Protein AF-A0A933M5E7-F1 (afdb_monomer_lite)

pLDDT: mean 85.68, std 16.16, range [27.5, 98.69]

Foldseek 3Di:
DDDQDPCPDLVVLVVVLVVLVVVLVVLLVVLVVVLVVLVVLLVVLVVQLVVLVVVLVVLVVVLVVLVVVLVVQQVPWDADPVGDIDGGDSVVSVVSNVVSVVSSVVSVVSNVVSVVVSVVSVVVSVVSVVVSVVVNCCSVPVSVVSSVVSVVVSVVVVVSVVPCDDDDDDDDLQPDPDDPDFVNQLVVCCVPPQVQWDQFKFAQVLFLVLLVVDPVSPAQPGTRRPAWTAHPVQETEGEDADDLPDEDDLSVLVNLLSCQSVQWGQTPVRDIGGHPFYEYEYAAPSNQVSHCVVCPVRHWYWYWDADSNRDTDIDTDDDD

Secondary structure (DSSP, 8-state):
-------S-THHHHHHHHHHHHHHHHHHHHHHHHHHHHHHHHHHHHHHHHHHHHHHHHHHHHHHHHHHHHHHHHTT-EE-TT--EE----HHHHHHHHHHHHHHHHHHHHHHHHHHHHHHHHHHHHHHHHHHHHHHHHHHHHHHHHHHHHHHHHHHHHHHHHH--S------GGG--S---HHHHHHHHHHHTSTTSEEEEE-GGG-GGGGGTSTTS---SS-EEEEEEE-TT-EEEEEE---TT----HHHHHHHHHHHHHTEEE-TTS-EEE--EEEEEESSHHHHHHHHHHHTTTSEEEEEEE-TTS-EEEEE----

Structure (mmCIF, N/CA/C/O backbone):
data_AF-A0A933M5E7-F1
#
_entry.id   AF-A0A933M5E7-F1
#
loop_
_atom_site.group_PDB
_atom_site.id
_atom_site.type_symbol
_atom_site.label_atom_id
_atom_site.label_alt_id
_atom_site.label_comp_id
_atom_site.label_asym_id
_atom_site.label_entity_id
_atom_site.label_seq_id
_atom_site.pdbx_PDB_ins_code
_atom_site.Cartn_x
_atom_site.Cartn_y
_atom_site.Cartn_z
_atom_site.occupancy
_atom_site.B_iso_or_equiv
_atom_site.auth_seq_id
_atom_site.auth_comp_id
_atom_site.auth_asym_id
_atom_site.auth_atom_id
_atom_site.pdbx_PDB_model_num
ATOM 1 N N . MET A 1 1 ? -20.960 -3.754 50.468 1.00 27.78 1 MET A N 1
ATOM 2 C CA . MET A 1 1 ? -21.522 -5.103 50.237 1.00 27.78 1 MET A CA 1
ATOM 3 C C . MET A 1 1 ? -21.028 -5.611 48.887 1.00 27.78 1 MET A C 1
ATOM 5 O O . MET A 1 1 ? -20.829 -4.806 47.989 1.00 27.78 1 MET A O 1
ATOM 9 N N . SER A 1 2 ? -20.712 -6.902 48.776 1.00 34.22 2 SER A N 1
ATOM 10 C CA . SER A 1 2 ? -20.044 -7.516 47.620 1.00 34.22 2 SER A CA 1
ATOM 11 C C . SER A 1 2 ? -20.978 -7.605 46.410 1.00 34.22 2 SER A C 1
ATOM 13 O O . SER A 1 2 ? -21.809 -8.510 46.335 1.00 34.22 2 SER A O 1
ATOM 15 N N . ALA A 1 3 ? -20.841 -6.671 45.466 1.00 38.12 3 ALA A N 1
ATOM 16 C CA . ALA A 1 3 ? -21.488 -6.761 44.164 1.00 38.12 3 ALA A CA 1
ATOM 17 C C . ALA A 1 3 ? -20.980 -8.021 43.444 1.00 38.12 3 ALA A C 1
ATOM 19 O O . ALA A 1 3 ? -19.805 -8.123 43.090 1.00 38.12 3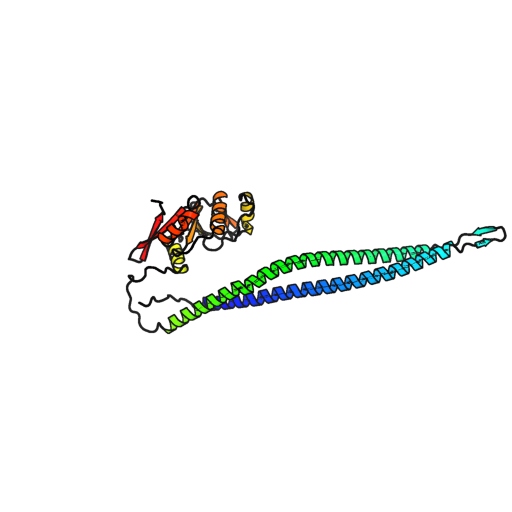 ALA A O 1
ATOM 20 N N . SER A 1 4 ? -21.851 -9.013 43.269 1.00 41.97 4 SER A N 1
ATOM 21 C CA . SER A 1 4 ? -21.525 -10.228 42.527 1.00 41.97 4 SER A CA 1
ATOM 22 C C . SER A 1 4 ? -21.411 -9.894 41.040 1.00 41.97 4 SER A C 1
ATOM 24 O O . SER A 1 4 ? -22.414 -9.595 40.390 1.00 41.97 4 SER A O 1
ATOM 26 N N . ALA A 1 5 ? -20.200 -9.948 40.486 1.00 43.72 5 ALA A N 1
ATOM 27 C CA . ALA A 1 5 ? -19.998 -9.865 39.045 1.00 43.72 5 ALA A CA 1
ATOM 28 C C . ALA A 1 5 ? -20.646 -11.089 38.366 1.00 43.72 5 ALA A C 1
ATOM 30 O O . ALA A 1 5 ? -20.315 -12.229 38.694 1.00 43.72 5 ALA A O 1
ATOM 31 N N . ASN A 1 6 ? -21.563 -10.876 37.414 1.00 45.66 6 ASN A N 1
ATOM 32 C CA . ASN A 1 6 ? -22.153 -11.957 36.614 1.00 45.66 6 ASN A CA 1
ATOM 33 C C . ASN A 1 6 ? -21.153 -12.425 35.543 1.00 45.66 6 ASN A C 1
ATOM 35 O O . ASN A 1 6 ? -21.256 -12.093 34.359 1.00 45.66 6 ASN A O 1
ATOM 39 N N . VAL A 1 7 ? -20.131 -13.157 35.984 1.00 55.53 7 VAL A N 1
ATOM 40 C CA . VAL A 1 7 ? -19.067 -13.687 35.132 1.00 55.53 7 VAL A CA 1
ATOM 41 C C . VAL A 1 7 ? -19.582 -14.927 34.403 1.00 55.53 7 VAL A C 1
ATOM 43 O O . VAL A 1 7 ? -19.474 -16.044 34.898 1.00 55.53 7 VAL A O 1
ATOM 46 N N . ARG A 1 8 ? -20.162 -14.738 33.212 1.00 63.50 8 ARG A N 1
ATOM 47 C CA . ARG A 1 8 ? -20.686 -15.859 32.411 1.00 63.50 8 ARG A CA 1
ATOM 48 C C . ARG A 1 8 ? -19.583 -16.735 31.823 1.00 63.50 8 ARG A C 1
ATOM 50 O O . ARG A 1 8 ? -19.734 -17.951 31.793 1.00 63.50 8 ARG A O 1
ATOM 57 N N . ASN A 1 9 ? -18.503 -16.128 31.318 1.00 67.31 9 ASN A N 1
ATOM 58 C CA . ASN A 1 9 ? -17.409 -16.875 30.704 1.00 67.31 9 ASN A CA 1
ATOM 59 C C . ASN A 1 9 ? -16.088 -16.078 30.640 1.00 67.31 9 ASN A C 1
ATOM 61 O O . ASN A 1 9 ? -15.896 -15.252 29.749 1.00 67.31 9 ASN A O 1
ATOM 65 N N . VAL A 1 10 ? -15.153 -16.360 31.555 1.00 77.81 10 VAL A N 1
ATOM 66 C CA . VAL A 1 10 ? -13.788 -15.788 31.528 1.00 77.81 10 VAL A CA 1
ATOM 67 C C . VAL A 1 10 ? -12.980 -16.309 30.332 1.00 77.81 10 VAL A C 1
ATOM 69 O O . VAL A 1 10 ? -12.099 -15.607 29.835 1.00 77.81 10 VAL A O 1
ATOM 72 N N . GLN A 1 11 ? -13.307 -17.503 29.822 1.00 75.50 11 GLN A N 1
ATOM 73 C CA . GLN A 1 11 ? -12.594 -18.134 28.710 1.00 75.50 11 GLN A CA 1
ATOM 74 C C . GLN A 1 11 ? -12.650 -17.281 27.440 1.00 75.50 11 GLN A C 1
ATOM 76 O O . GLN A 1 11 ? -11.649 -17.186 26.748 1.00 75.50 11 GLN A O 1
ATOM 81 N N . VAL A 1 12 ? -13.752 -16.569 27.180 1.00 83.44 12 VAL A N 1
ATOM 82 C CA . VAL A 1 12 ? -13.874 -15.695 25.996 1.00 83.44 12 VAL A CA 1
ATOM 83 C C . VAL A 1 12 ? -12.828 -14.574 26.005 1.00 83.44 12 VAL A C 1
ATOM 85 O O . VAL A 1 12 ? -12.277 -14.231 24.961 1.00 83.44 12 VAL A O 1
ATOM 88 N N . LEU A 1 13 ? -12.511 -14.016 27.178 1.00 82.75 13 LEU A N 1
ATOM 89 C CA . LEU A 1 13 ? -11.472 -12.988 27.304 1.00 82.75 13 LEU A CA 1
ATOM 90 C C . LEU A 1 13 ? -10.073 -13.582 27.109 1.00 82.75 13 LEU A C 1
ATOM 92 O O . LEU A 1 13 ? -9.223 -12.955 26.475 1.00 82.75 13 LEU A O 1
ATOM 96 N N . ALA A 1 14 ? -9.844 -14.795 27.620 1.00 81.44 14 ALA A N 1
ATOM 97 C CA . ALA A 1 14 ? -8.598 -15.524 27.407 1.00 81.44 14 ALA A CA 1
ATOM 98 C C . ALA A 1 14 ? -8.404 -15.889 25.924 1.00 81.44 14 ALA A C 1
ATOM 100 O O . ALA A 1 14 ? -7.311 -15.708 25.386 1.00 81.44 14 ALA A O 1
ATOM 101 N N . ASP A 1 15 ? -9.470 -16.315 25.248 1.00 82.44 15 ASP A N 1
ATOM 102 C CA . ASP A 1 15 ? -9.480 -16.633 23.821 1.00 82.44 15 ASP A CA 1
ATOM 103 C C . ASP A 1 15 ? -9.224 -15.379 22.978 1.00 82.44 15 ASP A C 1
ATOM 105 O O . ASP A 1 15 ? -8.418 -15.420 22.049 1.00 82.44 15 ASP A O 1
ATOM 109 N N . LEU A 1 16 ? -9.826 -14.238 23.335 1.00 85.00 16 LEU A N 1
ATOM 110 C CA . LEU A 1 16 ? -9.560 -12.956 22.680 1.00 85.00 16 LEU A CA 1
ATOM 111 C C . LEU A 1 16 ? -8.103 -12.511 22.869 1.00 85.00 16 LEU A C 1
ATOM 113 O O . LEU A 1 16 ? -7.457 -12.111 21.901 1.00 85.00 16 LEU A O 1
ATOM 117 N N . LYS A 1 17 ? -7.548 -12.621 24.084 1.00 88.69 17 LYS A N 1
ATOM 118 C C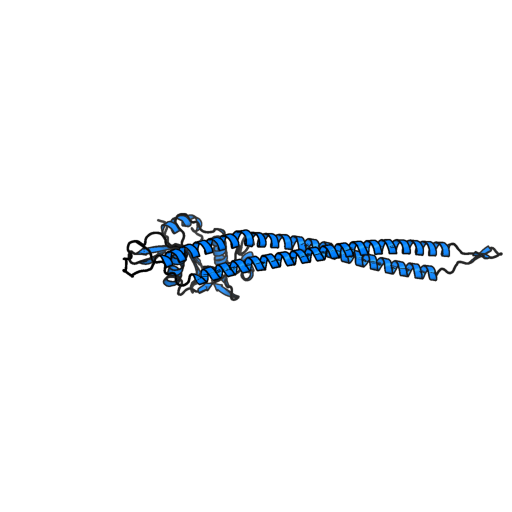A . LYS A 1 17 ? -6.126 -12.336 24.343 1.00 88.69 17 LYS A CA 1
ATOM 119 C C . LYS A 1 17 ? -5.228 -13.239 23.491 1.00 88.69 17 LYS A C 1
ATOM 121 O O . LYS A 1 17 ? -4.272 -12.760 22.882 1.00 88.69 17 LYS A O 1
ATOM 126 N N . ALA A 1 18 ? -5.538 -14.534 23.418 1.00 85.44 18 ALA A N 1
ATOM 127 C CA . ALA A 1 18 ? -4.798 -15.483 22.593 1.00 85.44 18 ALA A CA 1
ATOM 128 C C . ALA A 1 18 ? -4.903 -15.146 21.096 1.00 85.44 18 ALA A C 1
ATOM 130 O O . ALA A 1 18 ? -3.899 -15.208 20.385 1.00 85.44 18 ALA A O 1
ATOM 131 N N . ALA A 1 19 ? -6.084 -14.745 20.620 1.00 89.81 19 ALA A N 1
ATOM 132 C CA . ALA A 1 19 ? -6.298 -14.306 19.245 1.00 89.81 19 ALA A CA 1
ATOM 133 C C . ALA A 1 19 ? -5.500 -13.034 18.917 1.00 89.81 19 ALA A C 1
ATOM 135 O O . ALA A 1 19 ? -4.849 -12.986 17.877 1.00 89.81 19 ALA A O 1
ATOM 136 N N . LEU A 1 20 ? -5.466 -12.044 19.817 1.00 90.94 20 LEU A N 1
ATOM 137 C CA . LEU A 1 20 ? -4.657 -10.830 19.658 1.00 90.94 20 LEU A CA 1
ATOM 138 C C . LEU A 1 20 ? -3.154 -11.130 19.626 1.00 90.94 20 LEU A C 1
ATOM 140 O O . LEU A 1 20 ? -2.427 -10.560 18.811 1.00 90.94 20 LEU A O 1
ATOM 144 N N . ALA A 1 21 ? -2.682 -12.050 20.470 1.00 88.50 21 ALA A N 1
ATOM 145 C CA . ALA A 1 21 ? -1.285 -12.475 20.468 1.00 88.50 21 ALA A CA 1
ATOM 146 C C . ALA A 1 21 ? -0.898 -13.168 19.150 1.00 88.50 21 ALA A C 1
ATOM 148 O O . ALA A 1 21 ? 0.153 -12.862 18.582 1.00 88.50 21 ALA A O 1
ATOM 149 N N . ARG A 1 22 ? -1.763 -14.056 18.635 1.00 93.19 22 ARG A N 1
ATOM 150 C CA . ARG A 1 22 ? -1.579 -14.701 17.323 1.00 93.19 22 ARG A CA 1
ATOM 151 C C . ARG A 1 22 ? -1.589 -13.674 16.199 1.00 93.19 22 ARG A C 1
ATOM 153 O O . ARG A 1 22 ? -0.632 -13.616 15.441 1.00 93.19 22 ARG A O 1
ATOM 160 N N . PHE A 1 23 ? -2.585 -12.789 16.171 1.00 92.56 23 PHE A N 1
ATOM 161 C CA . PHE A 1 23 ? -2.671 -11.702 15.196 1.00 92.56 23 PHE A CA 1
ATOM 162 C C . PHE A 1 23 ? -1.394 -10.852 15.169 1.00 92.56 23 PHE A C 1
ATOM 164 O O . PHE A 1 23 ? -0.846 -10.606 14.095 1.00 92.56 23 PHE A O 1
ATOM 171 N N . LYS A 1 24 ? -0.872 -10.455 16.339 1.00 93.38 24 LYS A N 1
ATOM 172 C CA . LYS A 1 24 ? 0.397 -9.721 16.437 1.00 93.38 24 LYS A CA 1
ATOM 173 C C . LYS A 1 24 ? 1.562 -10.505 15.838 1.00 93.38 24 LYS A C 1
ATOM 175 O O . LYS A 1 24 ? 2.302 -9.955 15.027 1.00 93.38 24 LYS A O 1
ATOM 180 N N . SER A 1 25 ? 1.721 -11.766 16.237 1.00 92.81 25 SER A N 1
ATOM 181 C CA . SER A 1 25 ? 2.797 -12.640 15.758 1.00 92.81 25 SER A CA 1
ATOM 182 C C . SER A 1 25 ? 2.731 -12.843 14.241 1.00 92.81 25 SER A C 1
ATOM 184 O O . SER A 1 25 ? 3.718 -12.613 13.541 1.00 92.81 25 SER A O 1
ATOM 186 N N . ASP A 1 26 ? 1.562 -13.212 13.722 1.00 94.38 26 ASP A N 1
ATOM 187 C CA . ASP A 1 26 ? 1.358 -13.544 12.311 1.00 94.38 26 ASP A CA 1
ATOM 188 C C . ASP A 1 26 ? 1.538 -12.312 11.420 1.00 94.38 26 ASP A C 1
ATOM 190 O O . ASP A 1 26 ? 2.199 -12.372 10.379 1.00 94.38 26 ASP A O 1
ATOM 194 N N . THR A 1 27 ? 1.024 -11.162 11.863 1.00 93.06 27 THR A N 1
ATOM 195 C CA . THR A 1 27 ? 1.174 -9.898 11.135 1.00 93.06 27 THR A CA 1
ATOM 196 C C . THR A 1 27 ? 2.628 -9.436 11.136 1.00 93.06 27 THR A C 1
ATOM 198 O O . THR A 1 27 ? 3.150 -9.072 10.084 1.00 93.06 27 THR A O 1
ATOM 201 N N . GLN A 1 28 ? 3.327 -9.504 12.275 1.00 93.12 28 GLN A N 1
ATOM 202 C CA . GLN A 1 28 ? 4.744 -9.137 12.340 1.00 93.12 28 GLN A CA 1
ATOM 203 C C . GLN A 1 28 ? 5.608 -10.049 11.459 1.00 93.12 28 GLN A C 1
ATOM 205 O O . GLN A 1 28 ? 6.508 -9.569 10.770 1.00 93.12 28 GLN A O 1
ATOM 210 N N . SER A 1 29 ? 5.319 -11.352 11.447 1.00 93.88 29 SER A N 1
ATOM 211 C CA . SER A 1 29 ? 5.996 -12.316 10.578 1.00 93.88 29 SER A CA 1
ATOM 212 C C . SER A 1 29 ? 5.764 -12.000 9.096 1.00 93.88 29 SER A C 1
ATOM 214 O O . SER A 1 29 ? 6.713 -11.951 8.314 1.00 93.88 29 SER A O 1
ATOM 216 N N . SER A 1 30 ? 4.522 -11.675 8.726 1.00 94.69 30 SER A N 1
ATOM 217 C CA . SER A 1 30 ? 4.151 -11.293 7.357 1.00 94.69 30 SER A CA 1
ATOM 218 C C . SER A 1 30 ? 4.835 -9.998 6.903 1.00 94.69 30 SER A C 1
ATOM 220 O O . SER A 1 30 ? 5.356 -9.934 5.789 1.00 94.69 30 SER A O 1
ATOM 222 N N . LEU A 1 31 ? 4.902 -8.982 7.773 1.00 94.62 31 LEU A N 1
ATOM 223 C CA . LEU A 1 31 ? 5.625 -7.734 7.501 1.00 94.62 31 LEU A CA 1
ATOM 224 C C . LEU A 1 31 ? 7.122 -7.982 7.285 1.00 94.62 31 LEU A C 1
ATOM 226 O O . LEU A 1 31 ? 7.707 -7.456 6.337 1.00 94.62 31 LEU A O 1
ATOM 230 N N . ASN A 1 32 ? 7.735 -8.819 8.125 1.00 93.12 32 ASN A N 1
ATOM 231 C CA . ASN A 1 32 ? 9.148 -9.167 8.002 1.00 93.12 32 ASN A CA 1
ATOM 232 C C . ASN A 1 32 ? 9.428 -9.940 6.705 1.00 93.12 32 ASN A C 1
ATOM 234 O O . ASN A 1 32 ? 10.418 -9.661 6.032 1.00 93.12 32 ASN A O 1
ATOM 238 N N . ALA A 1 33 ? 8.554 -10.878 6.333 1.00 93.94 33 ALA A N 1
ATOM 239 C CA . ALA A 1 33 ? 8.675 -11.634 5.090 1.00 93.94 33 ALA A CA 1
ATOM 240 C C . ALA A 1 33 ? 8.605 -10.712 3.862 1.00 93.94 33 ALA A C 1
ATOM 242 O O . ALA A 1 33 ? 9.474 -10.782 2.993 1.00 93.94 33 ALA A O 1
ATOM 243 N N . ALA A 1 34 ? 7.637 -9.792 3.826 1.00 94.56 34 ALA A N 1
ATOM 244 C CA . ALA A 1 34 ? 7.522 -8.805 2.754 1.00 94.56 34 ALA A CA 1
ATOM 245 C C . ALA A 1 34 ? 8.759 -7.891 2.674 1.00 94.56 34 ALA A C 1
ATOM 247 O O . ALA A 1 34 ? 9.298 -7.665 1.590 1.00 94.56 34 ALA A O 1
ATOM 248 N N . GLN A 1 35 ? 9.270 -7.425 3.818 1.00 95.88 35 GLN A N 1
ATOM 249 C CA . GLN A 1 35 ? 10.482 -6.604 3.870 1.00 95.88 35 GLN A CA 1
ATOM 250 C C . GLN A 1 35 ? 11.719 -7.347 3.339 1.00 95.88 35 GLN A C 1
ATOM 252 O O . GLN A 1 35 ? 12.548 -6.741 2.656 1.00 95.88 35 GLN A O 1
ATOM 257 N N . GLN A 1 36 ? 11.840 -8.646 3.625 1.00 96.38 36 GLN A N 1
ATOM 258 C CA . GLN A 1 36 ? 12.920 -9.481 3.096 1.00 96.38 36 GLN A CA 1
ATOM 259 C C . GLN A 1 36 ? 12.801 -9.695 1.583 1.00 96.38 36 GLN A C 1
ATOM 261 O O . GLN A 1 36 ? 13.817 -9.656 0.894 1.00 96.38 36 GLN A O 1
ATOM 266 N N . GLU A 1 37 ? 11.593 -9.887 1.045 1.00 96.44 37 GLU A N 1
ATOM 267 C CA . GLU A 1 37 ? 11.405 -10.001 -0.409 1.00 96.44 37 GLU A CA 1
ATOM 268 C C . GLU A 1 37 ? 11.780 -8.710 -1.137 1.00 96.44 37 GLU A C 1
ATOM 270 O O . GLU A 1 37 ? 12.440 -8.749 -2.174 1.00 96.44 37 GLU A O 1
ATOM 275 N N . ILE A 1 38 ? 11.426 -7.554 -0.569 1.00 97.12 38 ILE A N 1
ATOM 276 C CA . ILE A 1 38 ? 11.826 -6.252 -1.114 1.00 97.12 38 ILE A CA 1
ATOM 277 C C . ILE A 1 38 ? 13.354 -6.130 -1.148 1.00 97.12 38 ILE A C 1
ATOM 279 O O . ILE A 1 38 ? 13.906 -5.722 -2.168 1.00 97.12 38 ILE A O 1
ATOM 283 N N . GLN A 1 39 ? 14.042 -6.515 -0.069 1.00 96.94 39 GLN A N 1
ATOM 284 C CA . GLN A 1 39 ? 15.508 -6.493 -0.010 1.00 96.94 39 GLN A CA 1
ATOM 285 C C . GLN A 1 39 ? 16.132 -7.427 -1.054 1.00 96.94 39 GLN A C 1
ATOM 287 O O . GLN A 1 39 ? 16.980 -6.986 -1.829 1.00 96.94 39 GLN A O 1
ATOM 292 N N . ARG A 1 40 ? 15.649 -8.673 -1.160 1.00 98.06 40 ARG A N 1
ATOM 293 C CA . ARG A 1 40 ? 16.089 -9.627 -2.194 1.00 98.06 40 ARG A CA 1
ATOM 294 C C . ARG A 1 40 ? 15.912 -9.065 -3.604 1.00 98.06 40 ARG A C 1
ATOM 296 O O . ARG A 1 40 ? 16.813 -9.172 -4.434 1.00 98.06 40 ARG A O 1
ATOM 303 N N . ALA A 1 41 ? 14.766 -8.448 -3.882 1.00 97.38 41 ALA A N 1
ATOM 304 C CA . ALA A 1 41 ? 14.486 -7.850 -5.183 1.00 97.38 41 ALA A CA 1
ATOM 305 C C . ALA A 1 41 ? 15.411 -6.656 -5.486 1.00 97.38 41 ALA A C 1
ATOM 307 O O . ALA A 1 41 ? 15.884 -6.519 -6.616 1.00 97.38 41 ALA A O 1
ATOM 308 N N . GLN A 1 42 ? 15.713 -5.819 -4.488 1.00 97.75 42 GLN A N 1
ATOM 309 C CA . GLN A 1 42 ? 16.657 -4.704 -4.620 1.00 97.75 42 GLN A CA 1
ATOM 310 C C . GLN A 1 42 ? 18.082 -5.192 -4.902 1.00 97.75 42 GLN A C 1
ATOM 312 O O . GLN A 1 42 ? 18.740 -4.672 -5.804 1.00 97.75 42 GLN A O 1
ATOM 317 N N . GLU A 1 43 ? 18.545 -6.206 -4.172 1.00 98.19 43 GLU A N 1
ATOM 318 C CA . GLU A 1 43 ? 19.855 -6.829 -4.383 1.00 98.19 43 GLU A CA 1
ATOM 319 C C . GLU A 1 43 ? 19.961 -7.428 -5.788 1.00 98.19 43 GLU A C 1
ATOM 321 O O . GLU A 1 43 ? 20.907 -7.130 -6.524 1.00 98.19 43 GLU A O 1
ATOM 326 N N . TRP A 1 44 ? 18.946 -8.193 -6.202 1.00 98.12 44 TRP A N 1
ATOM 327 C CA . TRP A 1 44 ? 18.890 -8.794 -7.530 1.00 98.12 44 TRP A CA 1
ATOM 328 C C . TRP A 1 44 ? 18.918 -7.739 -8.643 1.00 98.12 44 TRP A C 1
ATOM 330 O O . TRP A 1 44 ? 19.698 -7.865 -9.590 1.00 98.12 44 TRP A O 1
ATOM 340 N N . LEU A 1 45 ? 18.128 -6.664 -8.531 1.00 98.12 45 LEU A N 1
ATOM 341 C CA . LEU A 1 45 ? 18.155 -5.565 -9.502 1.00 98.12 45 LEU A CA 1
ATOM 342 C C . LEU A 1 45 ? 19.514 -4.853 -9.522 1.00 98.12 45 LEU A C 1
ATOM 344 O O . LEU A 1 45 ? 20.016 -4.539 -10.601 1.00 98.12 45 LEU A O 1
ATOM 348 N N . GLY A 1 46 ? 20.154 -4.663 -8.366 1.00 98.06 46 GLY A N 1
ATOM 349 C CA . GLY A 1 46 ? 21.501 -4.095 -8.281 1.00 98.06 46 GLY A CA 1
ATOM 350 C C . GLY A 1 46 ? 22.573 -4.977 -8.935 1.00 98.06 46 GLY A C 1
ATOM 351 O O . GLY A 1 46 ? 23.514 -4.481 -9.559 1.00 98.06 46 GLY A O 1
ATOM 352 N N . GLU A 1 47 ? 22.448 -6.301 -8.843 1.00 98.50 47 GLU A N 1
ATOM 353 C CA . GLU A 1 47 ? 23.283 -7.239 -9.603 1.00 98.50 47 GLU A CA 1
ATOM 354 C C . GLU A 1 47 ? 23.013 -7.174 -11.107 1.00 98.50 47 GLU A C 1
ATOM 356 O O . GLU A 1 47 ? 23.961 -7.101 -11.894 1.00 98.50 47 GLU A O 1
ATOM 361 N N . ARG A 1 48 ? 21.738 -7.167 -11.518 1.00 98.38 48 ARG A N 1
ATOM 362 C CA . ARG A 1 48 ? 21.349 -7.041 -12.930 1.00 98.38 48 ARG A CA 1
ATOM 363 C C . ARG A 1 48 ? 21.866 -5.741 -13.535 1.00 98.38 48 ARG A C 1
ATOM 365 O O . ARG A 1 48 ? 22.378 -5.758 -14.651 1.00 98.38 48 ARG A O 1
ATOM 372 N N . GLU A 1 49 ? 21.784 -4.632 -12.807 1.00 98.31 49 GLU A N 1
ATOM 373 C CA . GLU A 1 49 ? 22.273 -3.340 -13.281 1.00 98.31 49 GLU A CA 1
ATOM 374 C C . GLU A 1 49 ? 23.789 -3.377 -13.500 1.00 98.31 49 GLU A C 1
ATOM 376 O O . GLU A 1 49 ? 24.259 -3.035 -14.585 1.00 98.31 49 GLU A O 1
ATOM 381 N N . ARG A 1 50 ? 24.559 -3.869 -12.519 1.00 98.62 50 ARG A N 1
ATOM 382 C CA . ARG A 1 50 ? 26.018 -4.036 -12.654 1.00 98.62 50 ARG A CA 1
ATOM 383 C C . ARG A 1 50 ? 26.384 -4.930 -13.837 1.00 98.62 50 ARG A C 1
ATOM 385 O O . ARG A 1 50 ? 27.302 -4.600 -14.590 1.00 98.62 50 ARG A O 1
ATOM 392 N N . HIS A 1 51 ? 25.656 -6.031 -14.023 1.00 98.56 51 HIS A N 1
ATOM 393 C CA . HIS A 1 51 ? 25.844 -6.931 -15.156 1.00 98.56 51 HIS A CA 1
ATOM 394 C C . HIS A 1 51 ? 25.649 -6.201 -16.491 1.00 98.56 51 HIS A C 1
ATOM 396 O O . HIS A 1 51 ? 26.554 -6.202 -17.326 1.00 98.56 51 HIS A O 1
ATOM 402 N N . TRP A 1 52 ? 24.515 -5.518 -16.676 1.00 98.50 52 TRP A N 1
ATOM 403 C CA . TRP A 1 52 ? 24.221 -4.819 -17.927 1.00 98.50 52 TRP A CA 1
ATOM 404 C C . TRP A 1 52 ? 25.139 -3.623 -18.179 1.00 98.50 52 TRP A C 1
ATOM 406 O O . TRP A 1 52 ? 25.539 -3.402 -19.318 1.00 98.50 52 TRP A O 1
ATOM 416 N N . GLN A 1 53 ? 25.566 -2.903 -17.140 1.00 98.62 53 GLN A N 1
ATOM 417 C CA . GLN A 1 53 ? 26.598 -1.870 -17.272 1.00 98.62 53 GLN A CA 1
ATOM 418 C C . GLN A 1 53 ? 27.930 -2.447 -17.776 1.00 98.62 53 GLN A C 1
ATOM 420 O O . GLN A 1 53 ? 28.597 -1.820 -18.600 1.00 98.62 53 GLN A O 1
ATOM 425 N N . GLY A 1 54 ? 28.339 -3.623 -17.290 1.00 98.62 54 GLY A N 1
ATOM 426 C CA . GLY A 1 54 ? 29.533 -4.314 -17.784 1.00 98.62 54 GLY A CA 1
ATOM 427 C C . GLY A 1 54 ? 29.373 -4.773 -19.235 1.00 98.62 54 GLY A C 1
ATOM 428 O O . GLY A 1 54 ? 30.253 -4.562 -20.069 1.00 98.62 54 GLY A O 1
ATOM 429 N N . GLU A 1 55 ? 28.212 -5.331 -19.558 1.00 98.44 55 GLU A N 1
ATOM 430 C CA . GLU A 1 55 ? 27.861 -5.813 -20.891 1.00 98.44 55 GLU A CA 1
ATOM 431 C C . GLU A 1 55 ? 27.745 -4.689 -21.937 1.00 98.44 55 GLU A C 1
ATOM 433 O O . GLU A 1 55 ? 28.106 -4.897 -23.100 1.00 98.44 55 GLU A O 1
ATOM 438 N N . VAL A 1 56 ? 27.295 -3.495 -21.540 1.00 98.69 56 VAL A N 1
ATOM 439 C CA . VAL A 1 56 ? 27.329 -2.282 -22.371 1.00 98.69 56 VAL A CA 1
ATOM 440 C C . VAL A 1 56 ? 28.776 -1.871 -22.631 1.00 98.69 56 VAL A C 1
ATOM 442 O O . VAL A 1 56 ? 29.173 -1.818 -23.793 1.00 98.69 56 VAL A O 1
ATOM 445 N N . ARG A 1 57 ? 29.600 -1.707 -21.584 1.00 98.62 57 ARG A N 1
ATOM 446 C CA . ARG A 1 57 ? 31.023 -1.334 -21.729 1.00 98.62 57 ARG A CA 1
ATOM 447 C C . ARG A 1 57 ? 31.788 -2.293 -22.642 1.00 98.62 57 ARG A C 1
ATOM 449 O O . ARG A 1 57 ? 32.542 -1.864 -23.513 1.00 98.62 57 ARG A O 1
ATOM 456 N N . ARG A 1 58 ? 31.573 -3.602 -22.479 1.00 98.31 58 ARG A N 1
ATOM 457 C CA . ARG A 1 58 ? 32.196 -4.632 -23.320 1.00 98.31 58 ARG A CA 1
ATOM 458 C C . ARG A 1 58 ? 31.790 -4.480 -24.788 1.00 98.31 58 ARG A C 1
ATOM 460 O O . ARG A 1 58 ? 32.640 -4.551 -25.672 1.00 98.31 58 ARG A O 1
ATOM 467 N N . ARG A 1 59 ? 30.500 -4.271 -25.070 1.00 98.25 59 ARG A N 1
ATOM 468 C CA . ARG A 1 59 ? 30.004 -4.101 -26.446 1.00 98.25 59 ARG A CA 1
ATOM 469 C C . ARG A 1 59 ? 30.435 -2.777 -27.069 1.00 98.25 59 ARG A C 1
ATOM 471 O O . ARG A 1 59 ? 30.690 -2.754 -28.266 1.00 98.25 59 ARG A O 1
ATOM 478 N N . GLU A 1 60 ? 30.571 -1.713 -26.283 1.00 98.38 60 GLU A N 1
ATOM 479 C CA . GLU A 1 60 ? 31.127 -0.433 -26.740 1.00 98.38 60 GLU A CA 1
ATOM 480 C C . GLU A 1 60 ? 32.572 -0.592 -27.218 1.00 98.38 60 GLU A C 1
ATOM 482 O O . GLU A 1 60 ? 32.909 -0.121 -28.303 1.00 98.38 60 GLU A O 1
ATOM 487 N N . GLN A 1 61 ? 33.406 -1.328 -26.476 1.00 98.31 61 GLN A N 1
ATOM 488 C CA . GLN A 1 61 ? 34.780 -1.629 -26.897 1.00 98.31 61 GLN A CA 1
ATOM 489 C C . GLN A 1 61 ? 34.815 -2.410 -28.219 1.00 98.31 61 GLN A C 1
ATOM 491 O O . GLN A 1 61 ? 35.583 -2.074 -29.119 1.00 98.31 61 GLN A O 1
ATOM 496 N N . VAL A 1 62 ? 33.953 -3.421 -28.376 1.00 98.12 62 VAL A N 1
ATOM 497 C CA . VAL A 1 62 ? 33.853 -4.183 -29.634 1.00 98.12 62 VAL A CA 1
ATOM 498 C C . VAL A 1 62 ? 33.347 -3.295 -30.778 1.00 98.12 62 VAL A C 1
ATOM 500 O O . VAL A 1 62 ? 33.853 -3.391 -31.895 1.00 98.12 62 VAL A O 1
ATOM 503 N N . ALA A 1 63 ? 32.396 -2.392 -30.518 1.00 98.12 63 ALA A N 1
ATOM 504 C CA . ALA A 1 63 ? 31.889 -1.453 -31.519 1.00 98.12 63 ALA A CA 1
ATOM 505 C C . ALA A 1 63 ? 32.991 -0.502 -32.003 1.00 98.12 63 ALA A C 1
ATOM 507 O O . ALA A 1 63 ? 33.125 -0.280 -33.205 1.00 98.12 63 ALA A O 1
ATOM 508 N N . GLN A 1 64 ? 33.820 0.005 -31.087 1.00 98.06 64 GLN A N 1
ATOM 509 C CA . GLN A 1 64 ? 34.982 0.833 -31.418 1.00 98.06 64 GLN A CA 1
ATOM 510 C C . GLN A 1 64 ? 35.998 0.069 -32.280 1.00 98.06 64 GLN A C 1
ATOM 512 O O . GLN A 1 64 ? 36.504 0.611 -33.262 1.00 98.06 64 GLN A O 1
ATOM 517 N N . GLN A 1 65 ? 36.263 -1.203 -31.965 1.00 97.94 65 GLN A N 1
ATOM 518 C CA . GLN A 1 65 ? 37.159 -2.051 -32.760 1.00 97.94 65 GLN A CA 1
ATOM 519 C C . GLN A 1 65 ? 36.612 -2.316 -34.169 1.00 97.94 65 GLN A C 1
ATOM 521 O O . GLN A 1 65 ? 37.363 -2.193 -35.139 1.00 97.94 65 GLN A O 1
ATOM 526 N N . ALA A 1 66 ? 35.319 -2.636 -34.293 1.00 98.00 66 ALA A N 1
ATOM 527 C CA . ALA A 1 66 ? 34.657 -2.847 -35.581 1.00 98.00 66 ALA A CA 1
ATOM 528 C C . ALA A 1 66 ? 34.653 -1.567 -36.430 1.00 98.00 66 ALA A C 1
ATOM 530 O O . ALA A 1 66 ? 34.957 -1.608 -37.620 1.00 98.00 66 ALA A O 1
ATOM 531 N N . HIS A 1 67 ? 34.403 -0.414 -35.805 1.00 98.12 67 HIS A N 1
ATOM 532 C CA . HIS A 1 67 ? 34.476 0.885 -36.468 1.00 98.12 67 HIS A CA 1
ATOM 533 C C . HIS A 1 67 ? 35.895 1.185 -36.974 1.00 98.12 67 HIS A C 1
ATOM 535 O O . HIS A 1 67 ? 36.077 1.576 -38.124 1.00 98.12 67 HIS A O 1
ATOM 541 N N . ALA A 1 68 ? 36.921 0.942 -36.154 1.00 98.12 68 ALA A N 1
ATOM 542 C CA . ALA A 1 68 ? 38.312 1.110 -36.569 1.00 98.12 68 ALA A CA 1
ATOM 543 C C . ALA A 1 68 ? 38.714 0.131 -37.690 1.00 98.12 68 ALA A C 1
ATOM 545 O O . ALA A 1 68 ? 39.515 0.486 -38.552 1.00 98.12 68 ALA A O 1
ATOM 546 N N . ALA A 1 69 ? 38.178 -1.095 -37.698 1.00 97.44 69 ALA A N 1
ATOM 547 C CA . ALA A 1 69 ? 38.397 -2.059 -38.778 1.00 97.44 69 ALA A CA 1
ATOM 548 C C . ALA A 1 69 ? 37.781 -1.582 -40.098 1.00 97.44 69 ALA A C 1
ATOM 550 O O . ALA A 1 69 ? 38.471 -1.599 -41.116 1.00 97.44 69 ALA A O 1
ATOM 551 N N . LEU A 1 70 ? 36.547 -1.069 -40.060 1.00 97.88 70 LEU A N 1
ATOM 552 C CA . LEU A 1 70 ? 35.903 -0.462 -41.222 1.00 97.88 70 LEU A CA 1
ATOM 553 C C . LEU A 1 70 ? 36.722 0.714 -41.768 1.00 97.88 70 LEU A C 1
ATOM 555 O O . LEU A 1 70 ? 37.004 0.754 -42.961 1.00 97.88 70 LEU A O 1
ATOM 559 N N . GLN A 1 71 ? 37.185 1.620 -40.901 1.00 97.44 71 GLN A N 1
ATOM 560 C CA . GLN A 1 71 ? 38.033 2.742 -41.320 1.00 97.44 71 GLN A CA 1
ATOM 561 C C . GLN A 1 71 ? 39.352 2.283 -41.957 1.00 97.44 71 GLN A C 1
ATOM 563 O O . GLN A 1 71 ? 39.777 2.842 -42.967 1.00 97.44 71 GLN A O 1
ATOM 568 N N . ARG A 1 72 ? 39.999 1.248 -41.401 1.00 97.25 72 ARG A N 1
ATOM 569 C CA . ARG A 1 72 ? 41.210 0.662 -41.999 1.00 97.25 72 ARG A CA 1
ATOM 570 C C . ARG A 1 72 ? 40.932 0.035 -43.360 1.00 97.25 72 ARG A C 1
ATOM 572 O O . ARG A 1 72 ? 41.748 0.208 -44.259 1.00 97.25 72 ARG A O 1
ATOM 579 N N . CYS A 1 73 ? 39.808 -0.667 -43.513 1.00 97.06 73 CYS A N 1
ATOM 580 C CA . CYS A 1 73 ? 39.407 -1.210 -44.803 1.00 97.06 73 CYS A CA 1
ATOM 581 C C . CYS A 1 73 ? 39.175 -0.082 -45.807 1.00 97.06 73 CYS A C 1
ATOM 583 O O . CYS A 1 73 ? 39.781 -0.101 -46.863 1.00 97.06 73 CYS A O 1
ATOM 585 N N . GLN A 1 74 ? 38.405 0.951 -45.463 1.00 95.00 74 GLN A N 1
ATOM 586 C CA . GLN A 1 74 ? 38.132 2.079 -46.364 1.00 95.00 74 GLN A CA 1
ATOM 587 C C . GLN A 1 74 ? 39.414 2.794 -46.827 1.00 95.00 74 GLN A C 1
ATOM 589 O O . GLN A 1 74 ? 39.481 3.283 -47.953 1.00 95.00 74 GLN A O 1
ATOM 594 N N . ALA A 1 75 ? 40.452 2.816 -45.988 1.00 94.38 75 ALA A N 1
ATOM 595 C CA . ALA A 1 75 ? 41.750 3.401 -46.309 1.00 94.38 75 ALA A CA 1
ATOM 596 C C . ALA A 1 75 ? 42.684 2.493 -47.141 1.00 94.38 75 ALA A C 1
ATOM 598 O O . ALA A 1 75 ? 43.736 2.962 -47.568 1.00 94.38 75 ALA A O 1
ATOM 599 N N . SER A 1 76 ? 42.347 1.219 -47.383 1.00 94.62 76 SER A N 1
ATOM 600 C CA . SER A 1 76 ? 43.240 0.240 -48.033 1.00 94.62 76 SER A CA 1
ATOM 601 C C . SER A 1 76 ? 43.157 0.204 -49.565 1.00 94.62 76 SER A C 1
ATOM 603 O O . SER A 1 76 ? 43.728 -0.690 -50.191 1.00 94.62 76 SER A O 1
ATOM 605 N N . GLY A 1 77 ? 42.460 1.165 -50.180 1.00 92.25 77 GLY A N 1
ATOM 606 C CA . GLY A 1 77 ? 42.351 1.257 -51.636 1.00 92.25 77 GLY A CA 1
ATOM 607 C C . GLY A 1 77 ? 43.711 1.375 -52.325 1.00 92.25 77 GLY A C 1
ATOM 608 O O . GLY A 1 77 ? 44.656 1.954 -51.787 1.00 92.25 77 GLY A O 1
ATOM 609 N N . THR A 1 78 ? 43.807 0.827 -53.531 1.00 92.06 78 THR A N 1
ATOM 610 C CA . THR A 1 78 ? 45.064 0.721 -54.286 1.00 92.06 78 THR A CA 1
ATOM 611 C C . THR A 1 78 ? 45.009 1.534 -55.570 1.00 92.06 78 THR A C 1
ATOM 613 O O . THR A 1 78 ? 43.933 1.750 -56.118 1.00 92.06 78 THR A O 1
ATOM 616 N N . TYR A 1 79 ? 46.169 1.935 -56.084 1.00 93.75 79 TYR A N 1
ATOM 617 C CA . TYR A 1 79 ? 46.296 2.565 -57.399 1.00 93.75 79 TYR A CA 1
ATOM 618 C C . TYR A 1 79 ? 46.942 1.584 -58.383 1.00 93.75 79 TYR A C 1
ATOM 620 O O . TYR A 1 79 ? 47.830 0.824 -57.986 1.00 93.75 79 TYR A O 1
ATOM 628 N N . ASP A 1 80 ? 46.513 1.582 -59.645 1.00 91.75 80 ASP A N 1
ATOM 629 C CA . ASP A 1 80 ? 47.233 0.859 -60.701 1.00 91.75 80 ASP A CA 1
ATOM 630 C C . ASP A 1 80 ? 48.457 1.640 -61.214 1.00 91.75 80 ASP A C 1
ATOM 632 O O . ASP A 1 80 ? 48.802 2.716 -60.719 1.00 91.75 80 ASP A O 1
ATOM 636 N N . ARG A 1 81 ? 49.155 1.067 -62.205 1.00 89.81 81 ARG A N 1
ATOM 637 C CA . ARG A 1 81 ? 50.349 1.672 -62.818 1.00 89.81 81 ARG A CA 1
ATOM 638 C C . ARG A 1 81 ? 50.046 2.958 -63.591 1.00 89.81 81 ARG A C 1
ATOM 640 O O . ARG A 1 81 ? 50.962 3.754 -63.772 1.00 89.81 81 ARG A O 1
ATOM 647 N N . ASP A 1 82 ? 48.797 3.149 -64.006 1.00 93.38 82 ASP A N 1
ATOM 648 C CA . ASP A 1 82 ? 48.326 4.307 -64.767 1.00 93.38 82 ASP A CA 1
ATOM 649 C C . ASP A 1 82 ? 47.731 5.394 -63.845 1.00 93.38 82 ASP A C 1
ATOM 651 O O . ASP A 1 82 ? 47.349 6.472 -64.298 1.00 93.38 82 ASP A O 1
ATOM 655 N N . GLY A 1 83 ? 47.709 5.146 -62.528 1.00 91.56 83 GLY A N 1
ATOM 656 C CA . GLY A 1 83 ? 47.260 6.088 -61.506 1.00 91.56 83 GLY A CA 1
ATOM 657 C C . GLY A 1 83 ? 45.755 6.056 -61.229 1.00 91.56 83 GLY A C 1
ATOM 658 O O . GLY A 1 83 ? 45.258 6.935 -60.521 1.00 91.56 83 GLY A O 1
ATOM 659 N N . HIS A 1 84 ? 45.011 5.067 -61.731 1.00 93.38 84 HIS A N 1
ATOM 660 C CA . HIS A 1 84 ? 43.594 4.911 -61.408 1.00 93.38 84 HIS A CA 1
ATOM 661 C C . HIS A 1 84 ? 43.413 4.304 -60.013 1.00 93.38 84 HIS A C 1
ATOM 663 O O . HIS A 1 84 ? 44.044 3.306 -59.666 1.00 93.38 84 HIS A O 1
ATOM 669 N N . TYR A 1 85 ? 42.533 4.910 -59.212 1.00 92.44 85 TYR A N 1
ATOM 670 C CA . TYR A 1 85 ? 42.200 4.445 -57.865 1.00 92.44 85 TYR A CA 1
ATOM 671 C C . TYR A 1 85 ? 41.139 3.338 -57.893 1.00 92.44 85 TYR A C 1
ATOM 673 O O . TYR A 1 85 ? 40.077 3.507 -58.493 1.00 92.44 85 TYR A O 1
ATOM 681 N N . TYR A 1 86 ? 41.395 2.252 -57.166 1.00 92.50 86 TYR A N 1
ATOM 682 C CA . TYR A 1 86 ? 40.469 1.144 -56.950 1.00 92.50 86 TYR A CA 1
ATOM 683 C C . TYR A 1 86 ? 40.054 1.108 -55.475 1.00 92.50 86 TYR A C 1
ATOM 685 O O . TYR A 1 86 ? 40.897 0.836 -54.609 1.00 92.50 86 TYR A O 1
ATOM 693 N N . PRO A 1 87 ? 38.774 1.379 -55.164 1.00 91.12 87 PRO A N 1
ATOM 694 C CA . PRO A 1 87 ? 38.290 1.322 -53.796 1.00 91.12 87 PRO A CA 1
ATOM 695 C C . PRO A 1 87 ? 38.267 -0.127 -53.275 1.00 91.12 87 PRO A C 1
ATOM 697 O O . PRO A 1 87 ? 37.988 -1.059 -54.036 1.00 91.12 87 PRO A O 1
ATOM 700 N N . PRO A 1 88 ? 38.523 -0.331 -51.974 1.00 95.00 88 PRO A N 1
ATOM 701 C CA . PRO A 1 88 ? 38.455 -1.643 -51.346 1.00 95.00 88 PRO A CA 1
ATOM 702 C C . PRO A 1 88 ? 36.996 -2.076 -51.126 1.00 95.00 88 PRO A C 1
ATOM 704 O O . PRO A 1 88 ? 36.104 -1.247 -50.943 1.00 95.00 88 PRO A O 1
ATOM 707 N N . ASN A 1 89 ? 36.740 -3.387 -51.112 1.00 95.00 89 ASN A N 1
ATOM 708 C CA . ASN A 1 89 ? 35.430 -3.934 -50.748 1.00 95.00 89 ASN A CA 1
ATOM 709 C C . ASN A 1 89 ? 35.349 -4.140 -49.228 1.00 95.00 89 ASN A C 1
ATOM 711 O O . ASN A 1 89 ? 35.934 -5.091 -48.718 1.00 95.00 89 ASN A O 1
ATOM 715 N N . CYS A 1 90 ? 34.593 -3.280 -48.540 1.00 96.75 90 CYS A N 1
ATOM 716 C CA . CYS A 1 90 ? 34.443 -3.288 -47.077 1.00 96.75 90 CYS A CA 1
ATOM 717 C C . CYS A 1 90 ? 33.071 -3.780 -46.585 1.00 96.75 90 CYS A C 1
ATOM 719 O O . CYS A 1 90 ? 32.670 -3.512 -45.451 1.00 96.75 90 CYS A O 1
ATOM 721 N N . SER A 1 91 ? 32.321 -4.489 -47.436 1.00 96.75 91 SER A N 1
ATOM 722 C CA . SER A 1 91 ? 30.959 -4.951 -47.115 1.00 96.75 91 SER A CA 1
ATOM 723 C C . SER A 1 91 ? 30.897 -5.876 -45.889 1.00 96.75 91 SER A C 1
ATOM 725 O O . SER A 1 91 ? 29.906 -5.873 -45.155 1.00 96.75 91 SER A O 1
ATOM 727 N N . ALA A 1 92 ? 31.959 -6.643 -45.622 1.00 96.69 92 ALA A N 1
ATOM 728 C CA . ALA A 1 92 ? 32.049 -7.511 -44.450 1.00 96.69 92 ALA A CA 1
ATOM 729 C C . ALA A 1 92 ? 32.201 -6.704 -43.147 1.00 96.69 92 ALA A C 1
ATOM 731 O O . ALA A 1 92 ? 31.513 -6.981 -42.162 1.00 96.69 92 ALA A O 1
ATOM 732 N N . GLU A 1 93 ? 33.060 -5.684 -43.141 1.00 97.62 93 GLU A N 1
ATOM 733 C CA . GLU A 1 93 ? 33.286 -4.785 -42.008 1.00 97.62 93 GLU A CA 1
ATOM 734 C C . GLU A 1 93 ? 32.045 -3.938 -41.703 1.00 97.62 93 GLU A C 1
ATOM 736 O O . GLU A 1 93 ? 31.698 -3.753 -40.535 1.00 97.62 93 GLU A O 1
ATOM 741 N N . GLU A 1 94 ? 31.338 -3.474 -42.737 1.00 97.62 94 GLU A N 1
ATOM 742 C CA . GLU A 1 94 ? 30.062 -2.763 -42.597 1.00 97.62 94 GLU A CA 1
ATOM 743 C C . GLU A 1 94 ? 28.997 -3.648 -41.935 1.00 97.62 94 GLU A C 1
ATOM 745 O O . GLU A 1 94 ? 28.346 -3.235 -40.969 1.00 97.62 94 GLU A O 1
ATOM 750 N N . ALA A 1 95 ? 28.853 -4.894 -42.399 1.00 98.00 95 ALA A N 1
ATOM 751 C CA . ALA A 1 95 ? 27.922 -5.854 -41.814 1.00 98.00 95 ALA A CA 1
ATOM 752 C C . ALA A 1 95 ? 28.277 -6.188 -40.353 1.00 98.00 95 ALA A C 1
ATOM 754 O O . ALA A 1 95 ? 27.386 -6.238 -39.495 1.00 98.00 95 ALA A O 1
ATOM 755 N N . ALA A 1 96 ? 29.568 -6.367 -40.054 1.00 96.69 96 ALA A N 1
ATOM 756 C CA . ALA A 1 96 ? 30.063 -6.629 -38.706 1.00 96.69 96 ALA A CA 1
ATOM 757 C C . ALA A 1 96 ? 29.794 -5.449 -37.757 1.00 96.69 96 ALA A C 1
ATOM 759 O O . ALA A 1 96 ? 29.280 -5.649 -36.652 1.00 96.69 96 ALA A O 1
ATOM 760 N N . LEU A 1 97 ? 30.066 -4.213 -38.193 1.00 98.06 97 LEU A N 1
ATOM 761 C CA . LEU A 1 97 ? 29.768 -3.011 -37.415 1.00 98.06 97 LEU A CA 1
ATOM 762 C C . LEU A 1 97 ? 28.265 -2.893 -37.135 1.00 98.06 97 LEU A C 1
ATOM 764 O O . LEU A 1 97 ? 27.871 -2.698 -35.983 1.00 98.06 97 LEU A O 1
ATOM 768 N N . ALA A 1 98 ? 27.422 -3.092 -38.152 1.00 98.06 98 ALA A N 1
ATOM 769 C CA . ALA A 1 98 ? 25.971 -3.047 -37.997 1.00 98.06 98 ALA A CA 1
ATOM 770 C C . ALA A 1 98 ? 25.458 -4.108 -37.003 1.00 98.06 98 ALA A C 1
ATOM 772 O O . ALA A 1 98 ? 24.564 -3.839 -36.198 1.00 98.06 98 ALA A O 1
ATOM 773 N N . GLN A 1 99 ? 26.029 -5.317 -37.014 1.00 98.00 99 GLN A N 1
ATOM 774 C CA . GLN A 1 99 ? 25.685 -6.370 -36.056 1.00 98.00 99 GLN A CA 1
ATOM 775 C C . GLN A 1 99 ? 26.051 -5.986 -34.618 1.00 98.00 99 GLN A C 1
ATOM 777 O O . GLN A 1 99 ? 25.231 -6.153 -33.708 1.00 98.00 99 GLN A O 1
ATOM 782 N N . VAL A 1 100 ? 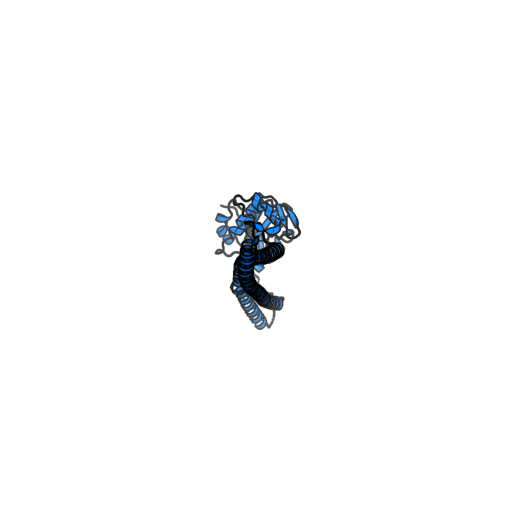27.258 -5.461 -34.400 1.00 97.62 100 VAL A N 1
ATOM 783 C CA . VAL A 1 100 ? 27.716 -5.061 -33.063 1.00 97.62 100 VAL A CA 1
ATOM 784 C C . VAL A 1 100 ? 26.901 -3.880 -32.536 1.00 97.62 100 VAL A C 1
ATOM 786 O O . VAL A 1 100 ? 26.494 -3.902 -31.376 1.00 97.62 100 VAL A O 1
ATOM 789 N N . GLN A 1 101 ? 26.580 -2.898 -33.383 1.00 97.62 101 GLN A N 1
ATOM 790 C CA . GLN A 1 101 ? 25.717 -1.770 -33.018 1.00 97.62 101 GLN A CA 1
ATOM 791 C C . GLN A 1 101 ? 24.319 -2.229 -32.587 1.00 97.62 101 GLN A C 1
ATOM 793 O O . GLN A 1 101 ? 23.821 -1.778 -31.554 1.00 97.62 101 GLN A O 1
ATOM 798 N N . ARG A 1 102 ? 23.709 -3.184 -33.307 1.00 98.25 102 ARG A N 1
ATOM 799 C CA . ARG A 1 102 ? 22.437 -3.794 -32.883 1.00 98.25 102 ARG A CA 1
ATOM 800 C C . ARG A 1 102 ? 22.567 -4.460 -31.514 1.00 98.25 102 ARG A C 1
ATOM 802 O O . ARG A 1 102 ? 21.744 -4.210 -30.637 1.00 98.25 102 ARG A O 1
ATOM 809 N N . SER A 1 103 ? 23.621 -5.248 -31.295 1.00 97.00 103 SER A N 1
ATOM 810 C CA . SER A 1 103 ? 23.857 -5.900 -29.999 1.00 97.00 103 SER A CA 1
ATOM 811 C C . SER A 1 103 ? 24.056 -4.892 -28.859 1.00 97.00 103 SER A C 1
ATOM 813 O O . SER A 1 103 ? 23.526 -5.088 -27.766 1.00 97.00 103 SER A O 1
ATOM 815 N N . LEU A 1 104 ? 24.787 -3.800 -29.107 1.00 98.38 104 LEU A N 1
ATOM 816 C CA . LEU A 1 104 ? 24.983 -2.718 -28.143 1.00 98.38 104 LEU A CA 1
ATOM 817 C C . LEU A 1 104 ? 23.654 -2.037 -27.799 1.00 98.38 104 LEU A C 1
ATOM 819 O O . LEU A 1 104 ? 23.350 -1.863 -26.621 1.00 98.38 104 LEU A O 1
ATOM 823 N N . SER A 1 105 ? 22.838 -1.721 -28.807 1.00 98.19 105 SER A N 1
ATOM 824 C CA . SER A 1 105 ? 21.526 -1.099 -28.597 1.00 98.19 105 SER A CA 1
ATOM 825 C C . SER A 1 105 ? 20.596 -1.969 -27.743 1.00 98.19 105 SER A C 1
ATOM 827 O O . SER A 1 105 ? 19.906 -1.447 -26.866 1.00 98.19 105 SER A O 1
ATOM 829 N N . ALA A 1 106 ? 20.639 -3.294 -27.931 1.00 97.88 106 ALA A N 1
ATOM 830 C CA . ALA A 1 106 ? 19.885 -4.248 -27.126 1.00 97.88 106 ALA A CA 1
ATOM 831 C C . ALA A 1 106 ? 20.357 -4.247 -25.663 1.00 97.88 106 ALA A C 1
ATOM 833 O O . ALA A 1 106 ? 19.543 -4.095 -24.760 1.00 97.88 106 ALA A O 1
ATOM 834 N N . ALA A 1 107 ? 21.670 -4.310 -25.413 1.00 98.06 107 ALA A N 1
ATOM 835 C CA . ALA A 1 107 ? 22.210 -4.251 -24.051 1.00 98.06 107 ALA A CA 1
ATOM 836 C C . ALA A 1 107 ? 21.895 -2.919 -23.343 1.00 98.06 107 ALA A C 1
ATOM 838 O O . ALA A 1 107 ? 21.584 -2.899 -22.154 1.00 98.06 107 ALA A O 1
ATOM 839 N N . GLN A 1 108 ? 21.933 -1.799 -24.072 1.00 98.19 108 GLN A N 1
ATOM 840 C CA . GLN A 1 108 ? 21.531 -0.494 -23.541 1.00 98.19 108 GLN A CA 1
ATOM 841 C C . GLN A 1 108 ? 20.030 -0.438 -23.221 1.00 98.19 108 GLN A C 1
ATOM 843 O O . GLN A 1 108 ? 19.641 0.221 -22.257 1.00 98.19 108 GLN A O 1
ATOM 848 N N . ALA A 1 109 ? 19.181 -1.105 -24.010 1.00 98.06 109 ALA A N 1
ATOM 849 C CA . ALA A 1 109 ? 17.755 -1.220 -23.717 1.00 98.06 109 ALA A CA 1
ATOM 850 C C . ALA A 1 109 ? 17.513 -2.009 -22.427 1.00 98.06 109 ALA A C 1
ATOM 852 O O . ALA A 1 109 ? 16.802 -1.516 -21.555 1.00 98.06 109 ALA A O 1
ATOM 853 N N . GLU A 1 110 ? 18.174 -3.154 -22.258 1.00 97.56 110 GLU A N 1
ATOM 854 C CA . GLU A 1 110 ? 18.096 -3.947 -21.026 1.00 97.56 110 GLU A CA 1
ATOM 855 C C . GLU A 1 110 ? 18.563 -3.159 -19.795 1.00 97.56 110 GLU A C 1
ATOM 857 O O . GLU A 1 110 ? 17.895 -3.162 -18.761 1.00 97.56 110 GLU A O 1
ATOM 862 N N . LEU A 1 111 ? 19.660 -2.400 -19.910 1.00 98.44 111 LEU A N 1
ATOM 863 C CA . LEU A 1 111 ? 20.124 -1.532 -18.827 1.00 98.44 111 LEU A CA 1
ATOM 864 C C . LEU A 1 111 ? 19.064 -0.490 -18.434 1.00 98.44 111 LEU A C 1
ATOM 866 O O . LEU A 1 111 ? 18.791 -0.312 -17.246 1.00 98.44 111 LEU A O 1
ATOM 870 N N . ARG A 1 112 ? 18.434 0.174 -19.414 1.00 98.31 112 ARG A N 1
ATOM 871 C CA . ARG A 1 112 ? 17.352 1.141 -19.153 1.00 98.31 112 ARG A CA 1
ATOM 872 C C . ARG A 1 112 ? 16.160 0.483 -18.462 1.00 98.31 112 ARG A C 1
ATOM 874 O O . ARG A 1 112 ? 15.623 1.064 -17.520 1.00 98.31 112 ARG A O 1
ATOM 881 N N . THR A 1 113 ? 15.781 -0.715 -18.900 1.00 97.44 113 THR A N 1
ATOM 882 C CA . THR A 1 113 ? 14.701 -1.509 -18.303 1.00 97.44 113 THR A CA 1
ATOM 883 C C . THR A 1 113 ? 14.991 -1.815 -16.836 1.00 97.44 113 THR A C 1
ATOM 885 O O . THR A 1 113 ? 14.167 -1.521 -15.971 1.00 97.44 113 THR A O 1
ATOM 888 N N . VAL A 1 114 ? 16.185 -2.325 -16.521 1.00 98.00 114 VAL A N 1
ATOM 889 C CA . VAL A 1 114 ? 16.572 -2.620 -15.134 1.00 98.00 114 VAL A CA 1
ATOM 890 C C . VAL A 1 114 ? 16.573 -1.354 -14.283 1.00 98.00 114 VAL A C 1
ATOM 892 O O . VAL A 1 114 ? 15.997 -1.355 -13.202 1.00 98.00 114 VAL A O 1
ATOM 895 N N . GLN A 1 115 ? 17.116 -0.244 -14.783 1.00 97.38 115 GLN A N 1
ATOM 896 C CA . GLN A 1 115 ? 17.109 1.030 -14.059 1.00 97.38 115 GLN A CA 1
ATOM 897 C C . GLN A 1 115 ? 15.697 1.572 -13.806 1.00 97.38 115 GLN A C 1
ATOM 899 O O . GLN A 1 115 ? 15.442 2.180 -12.764 1.00 97.38 115 GLN A O 1
ATOM 904 N N . GLN A 1 116 ? 14.770 1.374 -14.746 1.00 97.81 116 GLN A N 1
ATOM 905 C CA . GLN A 1 116 ? 13.367 1.731 -14.559 1.00 97.81 116 GLN A CA 1
ATOM 906 C C . GLN A 1 116 ? 12.728 0.893 -13.449 1.00 97.81 116 GLN A C 1
ATOM 908 O O . GLN A 1 116 ? 12.089 1.463 -12.565 1.00 97.81 116 GLN A O 1
ATOM 913 N N . PHE A 1 117 ? 12.944 -0.424 -13.453 1.00 96.56 117 PHE A N 1
ATOM 914 C CA . PHE A 1 117 ? 12.453 -1.298 -12.389 1.00 96.56 117 PHE A CA 1
ATOM 915 C C . PHE A 1 117 ? 13.093 -0.988 -11.034 1.00 96.56 117 PHE A C 1
ATOM 917 O O . PHE A 1 117 ? 12.377 -0.965 -10.038 1.00 96.56 117 PHE A O 1
ATOM 924 N N . SER A 1 118 ? 14.388 -0.659 -10.986 1.00 96.44 118 SER A N 1
ATOM 925 C CA . SER A 1 118 ? 15.066 -0.232 -9.755 1.00 96.44 118 SER A CA 1
ATOM 926 C C . SER A 1 118 ? 14.393 0.994 -9.138 1.00 96.44 118 SER A C 1
ATOM 928 O O . SER A 1 118 ? 14.098 0.994 -7.945 1.00 96.44 118 SER A O 1
ATOM 930 N N . ARG A 1 119 ? 14.084 2.019 -9.945 1.00 97.44 119 ARG A N 1
ATOM 931 C CA . ARG A 1 119 ? 13.381 3.223 -9.466 1.00 97.44 119 ARG A CA 1
ATOM 932 C C . ARG A 1 119 ? 11.957 2.919 -9.003 1.00 97.44 119 ARG A C 1
ATOM 934 O O . ARG A 1 119 ? 11.559 3.375 -7.935 1.00 97.44 119 ARG A O 1
ATOM 941 N N . ALA A 1 120 ? 11.207 2.136 -9.779 1.00 96.25 120 ALA A N 1
ATOM 942 C CA . ALA A 1 120 ? 9.841 1.755 -9.425 1.00 96.25 120 ALA A CA 1
ATOM 943 C C . ALA A 1 120 ? 9.796 0.951 -8.113 1.00 96.25 120 ALA A C 1
ATOM 945 O O . ALA A 1 120 ? 8.970 1.231 -7.245 1.00 96.25 120 ALA A O 1
ATOM 946 N N . LEU A 1 121 ? 10.724 0.005 -7.932 1.00 96.81 121 LEU A N 1
ATOM 947 C CA . LEU A 1 121 ? 10.836 -0.775 -6.702 1.00 96.81 121 LEU A CA 1
ATOM 948 C C . LEU A 1 121 ? 11.225 0.100 -5.508 1.00 96.81 121 LEU A C 1
ATOM 950 O O . LEU A 1 121 ? 10.664 -0.073 -4.433 1.00 96.81 121 LEU A O 1
ATOM 954 N N . GLN A 1 122 ? 12.159 1.040 -5.673 1.00 96.06 122 GLN A N 1
ATOM 955 C CA . GLN A 1 122 ? 12.530 1.975 -4.605 1.00 96.06 122 GLN A CA 1
ATOM 956 C C . GLN A 1 122 ? 11.333 2.811 -4.142 1.00 96.06 122 GLN A C 1
ATOM 958 O O . GLN A 1 122 ? 11.119 2.941 -2.939 1.00 96.06 122 GLN A O 1
ATOM 963 N N . GLN A 1 123 ? 10.527 3.327 -5.072 1.00 94.50 123 GLN A N 1
ATOM 964 C CA . GLN A 1 123 ? 9.323 4.082 -4.729 1.00 94.50 123 GLN A CA 1
ATOM 965 C C . GLN A 1 123 ? 8.304 3.214 -3.974 1.00 94.50 123 GLN A C 1
ATOM 967 O O . GLN A 1 123 ? 7.873 3.585 -2.882 1.00 94.50 123 GLN A O 1
ATOM 972 N N . ALA A 1 124 ? 7.982 2.030 -4.504 1.00 93.12 124 ALA A N 1
ATOM 973 C CA . ALA A 1 124 ? 7.059 1.099 -3.856 1.00 93.12 124 ALA A CA 1
ATOM 974 C C . ALA A 1 124 ? 7.562 0.645 -2.472 1.00 93.12 124 ALA A C 1
ATOM 976 O O . ALA A 1 124 ? 6.773 0.483 -1.542 1.00 93.12 124 ALA A O 1
ATOM 977 N N . ALA A 1 125 ? 8.878 0.481 -2.306 1.00 95.44 125 ALA A N 1
ATOM 978 C CA . ALA A 1 125 ? 9.492 0.122 -1.033 1.00 95.44 125 ALA A CA 1
ATOM 979 C C . ALA A 1 125 ? 9.330 1.225 0.024 1.00 95.44 125 ALA A C 1
ATOM 981 O O . ALA A 1 125 ? 9.038 0.910 1.174 1.00 95.44 125 ALA A O 1
ATOM 982 N N . VAL A 1 126 ? 9.478 2.501 -0.348 1.00 95.12 126 VAL A N 1
ATOM 983 C CA . VAL A 1 126 ? 9.266 3.635 0.571 1.00 95.12 126 VAL A CA 1
ATOM 984 C C . VAL A 1 126 ? 7.808 3.703 1.030 1.00 95.12 126 VAL A C 1
ATOM 986 O O . VAL A 1 126 ? 7.538 3.875 2.220 1.00 95.12 126 VAL A O 1
ATOM 989 N N . GLU A 1 127 ? 6.864 3.532 0.104 1.00 92.50 127 GLU A N 1
ATOM 990 C CA . GLU A 1 127 ? 5.432 3.499 0.419 1.00 92.50 127 GLU A CA 1
ATOM 991 C C . GLU A 1 127 ? 5.097 2.329 1.355 1.00 92.50 127 GLU A C 1
ATOM 993 O O . GLU A 1 127 ? 4.472 2.534 2.399 1.00 92.50 127 GLU A O 1
ATOM 998 N N . PHE A 1 128 ? 5.595 1.127 1.046 1.00 94.88 128 PHE A N 1
ATOM 999 C CA . PHE A 1 128 ? 5.456 -0.047 1.907 1.00 94.88 128 PHE A CA 1
ATOM 1000 C C . PHE A 1 128 ? 6.034 0.198 3.303 1.00 94.88 128 PHE A C 1
ATOM 1002 O O . PHE A 1 128 ? 5.355 -0.067 4.290 1.00 94.88 128 PHE A O 1
ATOM 1009 N N . GLN A 1 129 ? 7.256 0.729 3.410 1.00 94.25 129 GLN A N 1
ATOM 1010 C CA . GLN A 1 129 ? 7.914 0.972 4.696 1.00 94.25 129 GLN A CA 1
ATOM 1011 C C . GLN A 1 129 ? 7.105 1.915 5.587 1.00 94.25 129 GLN A C 1
ATOM 1013 O O . GLN A 1 129 ? 7.001 1.681 6.792 1.00 94.25 129 GLN A O 1
ATOM 1018 N N . ARG A 1 130 ? 6.492 2.955 5.010 1.00 93.06 130 ARG A N 1
ATOM 1019 C CA . ARG A 1 130 ? 5.646 3.889 5.760 1.00 93.06 130 ARG A CA 1
ATOM 1020 C C . ARG A 1 130 ? 4.438 3.184 6.376 1.00 93.06 130 ARG A C 1
ATOM 1022 O O . ARG A 1 130 ? 4.180 3.351 7.568 1.00 93.06 130 ARG A O 1
ATOM 1029 N N . GLU A 1 131 ? 3.708 2.404 5.583 1.00 92.69 131 GLU A N 1
ATOM 1030 C CA . GLU A 1 131 ? 2.513 1.696 6.059 1.00 92.69 131 GLU A CA 1
ATOM 1031 C C . GLU A 1 131 ? 2.872 0.536 6.999 1.00 92.69 131 GLU A C 1
ATOM 1033 O O . GLU A 1 131 ? 2.245 0.360 8.046 1.00 92.69 131 GLU A O 1
ATOM 1038 N N . ALA A 1 132 ? 3.945 -0.198 6.695 1.00 93.62 132 ALA A N 1
ATOM 1039 C CA . ALA A 1 132 ? 4.477 -1.258 7.544 1.00 93.62 132 ALA A CA 1
ATOM 1040 C C . ALA A 1 132 ? 4.890 -0.724 8.921 1.00 93.62 132 ALA A C 1
ATOM 1042 O O . ALA A 1 132 ? 4.574 -1.348 9.932 1.00 93.62 132 ALA A O 1
ATOM 1043 N N . GLN A 1 133 ? 5.530 0.450 8.988 1.00 93.00 133 GLN A N 1
ATOM 1044 C CA . GLN A 1 133 ? 5.907 1.067 10.260 1.00 93.00 133 GLN A CA 1
ATOM 1045 C C . GLN A 1 133 ? 4.681 1.493 11.075 1.00 93.00 133 GLN A C 1
ATOM 1047 O O . GLN A 1 133 ? 4.661 1.306 12.292 1.00 93.00 133 GLN A O 1
ATOM 1052 N N . ARG A 1 134 ? 3.642 2.041 10.428 1.00 93.31 134 ARG A N 1
ATOM 1053 C CA . ARG A 1 134 ? 2.378 2.384 11.102 1.00 93.31 134 ARG A CA 1
ATOM 1054 C C . ARG A 1 134 ? 1.732 1.149 11.719 1.00 93.31 134 ARG A C 1
ATOM 1056 O O . ARG A 1 134 ? 1.394 1.167 12.902 1.00 93.31 134 ARG A O 1
ATOM 1063 N N . LEU A 1 135 ? 1.633 0.066 10.951 1.00 92.50 135 LEU A N 1
ATOM 1064 C CA . LEU A 1 135 ? 1.076 -1.192 11.436 1.00 92.50 135 LEU A CA 1
ATOM 1065 C C . LEU A 1 135 ? 1.941 -1.804 12.545 1.00 92.50 135 LEU A C 1
ATOM 1067 O O . LEU A 1 135 ? 1.415 -2.195 13.582 1.00 92.50 135 LEU A O 1
ATOM 1071 N N . ALA A 1 136 ? 3.266 -1.822 12.391 1.00 91.44 136 ALA A N 1
ATOM 1072 C CA . ALA A 1 136 ? 4.179 -2.305 13.425 1.00 91.44 136 ALA A CA 1
ATOM 1073 C C . ALA A 1 136 ? 4.043 -1.507 14.734 1.00 91.44 136 ALA A C 1
ATOM 1075 O O . ALA A 1 136 ? 4.044 -2.088 15.819 1.00 91.44 136 ALA A O 1
ATOM 1076 N N . ASN A 1 137 ? 3.869 -0.185 14.654 1.00 91.19 137 ASN A N 1
ATOM 1077 C CA . ASN A 1 137 ? 3.625 0.653 15.827 1.00 91.19 137 ASN A CA 1
ATOM 1078 C C . ASN A 1 137 ? 2.293 0.303 16.506 1.00 91.19 137 ASN A C 1
ATOM 1080 O O . ASN A 1 137 ? 2.266 0.149 17.726 1.00 91.19 137 ASN A O 1
ATOM 1084 N N . TYR A 1 138 ? 1.216 0.112 15.739 1.00 92.19 138 TYR A N 1
ATOM 1085 C CA . TYR A 1 138 ? -0.083 -0.329 16.262 1.00 92.19 138 TYR A CA 1
ATOM 1086 C C . TYR A 1 138 ? 0.014 -1.692 16.974 1.00 92.19 138 TYR A C 1
ATOM 1088 O O . TYR A 1 138 ? -0.446 -1.859 18.105 1.00 92.19 138 TYR A O 1
ATOM 1096 N N . LEU A 1 139 ? 0.700 -2.663 16.363 1.00 90.00 139 LEU A N 1
ATOM 1097 C CA . LEU A 1 139 ? 0.930 -3.987 16.951 1.00 90.00 139 LEU A CA 1
ATOM 1098 C C . LEU A 1 139 ? 1.755 -3.930 18.245 1.00 90.00 139 LEU A C 1
ATOM 1100 O O . LEU A 1 139 ? 1.544 -4.718 19.172 1.00 90.00 139 LEU A O 1
ATOM 1104 N N . ASN A 1 140 ? 2.728 -3.023 18.318 1.00 86.25 140 ASN A N 1
ATOM 1105 C CA . ASN A 1 140 ? 3.613 -2.915 19.472 1.00 86.25 140 ASN A CA 1
ATOM 1106 C C . ASN A 1 140 ? 3.028 -2.079 20.608 1.00 86.25 140 ASN A C 1
ATOM 1108 O O . ASN A 1 140 ? 3.308 -2.387 21.767 1.00 86.25 140 ASN A O 1
ATOM 1112 N N . ASN A 1 141 ? 2.171 -1.109 20.303 1.00 87.75 141 ASN A N 1
ATOM 1113 C CA . ASN A 1 141 ? 1.563 -0.236 21.297 1.00 87.75 141 ASN A CA 1
ATOM 1114 C C . ASN A 1 141 ? 0.158 -0.707 21.669 1.00 87.75 141 ASN A C 1
ATOM 1116 O O . ASN A 1 141 ? -0.075 -1.117 22.806 1.00 87.75 141 ASN A O 1
ATOM 1120 N N . ASP A 1 142 ? -0.773 -0.681 20.722 1.00 87.00 142 ASP A N 1
ATOM 1121 C CA . ASP A 1 142 ? -2.202 -0.814 21.003 1.00 87.00 142 ASP A CA 1
ATOM 1122 C C . ASP A 1 142 ? -2.587 -2.261 21.290 1.00 87.00 142 ASP A C 1
ATOM 1124 O O . ASP A 1 142 ? -3.246 -2.535 22.292 1.00 87.00 142 ASP A O 1
ATOM 1128 N N . VAL A 1 143 ? -2.075 -3.214 20.506 1.00 85.19 143 VAL A N 1
ATOM 1129 C CA . VAL A 1 143 ? -2.314 -4.644 20.771 1.00 85.19 143 VAL A CA 1
ATOM 1130 C C . VAL A 1 143 ? -1.663 -5.084 22.087 1.00 85.19 143 VAL A C 1
ATOM 1132 O O . VAL A 1 143 ? -2.240 -5.883 22.829 1.00 85.19 143 VAL A O 1
ATOM 1135 N N . THR A 1 144 ? -0.493 -4.535 22.432 1.00 84.88 144 THR A N 1
ATOM 1136 C CA . THR A 1 144 ? 0.165 -4.804 23.722 1.00 84.88 144 THR A CA 1
ATOM 1137 C C . THR A 1 144 ? -0.654 -4.246 24.889 1.00 84.88 144 THR A C 1
ATOM 1139 O O . THR A 1 144 ? -0.889 -4.964 25.862 1.00 84.88 144 THR A O 1
ATOM 1142 N N . LYS A 1 145 ? -1.148 -3.003 24.787 1.00 82.12 145 LYS A N 1
ATOM 1143 C CA . LYS A 1 145 ? -2.033 -2.391 25.794 1.00 82.12 145 LYS A CA 1
ATOM 1144 C C . LYS A 1 145 ? -3.338 -3.171 25.948 1.00 82.12 145 LYS A C 1
ATOM 1146 O O . LYS A 1 145 ? -3.726 -3.478 27.071 1.00 82.12 145 LYS A O 1
ATOM 1151 N N . ALA A 1 146 ? -3.979 -3.544 24.840 1.00 78.31 146 ALA A N 1
ATOM 1152 C CA . ALA A 1 146 ? -5.198 -4.348 24.846 1.00 78.31 146 ALA A CA 1
ATOM 1153 C C . ALA A 1 146 ? -4.966 -5.716 25.505 1.00 78.31 146 ALA A C 1
ATOM 1155 O O . ALA A 1 146 ? -5.763 -6.149 26.334 1.00 78.31 146 ALA A O 1
ATOM 1156 N N . SER A 1 147 ? -3.835 -6.365 25.215 1.00 83.56 147 SER A N 1
ATOM 1157 C CA . SER A 1 147 ? -3.460 -7.639 25.843 1.00 83.56 147 SER A CA 1
ATOM 1158 C C . SER A 1 147 ? -3.236 -7.499 27.351 1.00 83.56 147 SER A C 1
ATOM 1160 O O . SER A 1 147 ? -3.676 -8.359 28.111 1.00 83.56 147 SER A O 1
ATOM 1162 N N . ALA A 1 148 ? -2.592 -6.415 27.799 1.00 80.25 148 ALA A N 1
ATOM 1163 C CA . ALA A 1 148 ? -2.383 -6.132 29.219 1.00 80.25 148 ALA A CA 1
ATOM 1164 C C . ALA A 1 148 ? -3.699 -5.817 29.950 1.00 80.25 148 ALA A C 1
ATOM 1166 O O . ALA A 1 148 ? -3.913 -6.281 31.070 1.00 80.25 148 ALA A O 1
ATOM 1167 N N . LEU A 1 149 ? -4.604 -5.077 29.302 1.00 82.06 149 LEU A N 1
ATOM 1168 C CA . LEU A 1 149 ? -5.943 -4.814 29.819 1.00 82.06 149 LEU A CA 1
ATOM 1169 C C . LEU A 1 149 ? -6.727 -6.119 29.987 1.00 82.06 149 LEU A C 1
ATOM 1171 O O . LEU A 1 149 ? -7.281 -6.358 31.057 1.00 82.06 149 LEU A O 1
ATOM 1175 N N . LEU A 1 150 ? -6.746 -6.976 28.961 1.00 82.25 150 LEU A N 1
ATOM 1176 C CA . LEU A 1 150 ? -7.415 -8.275 29.028 1.00 82.25 150 LEU A CA 1
ATOM 1177 C C . LEU A 1 150 ? -6.821 -9.154 30.129 1.00 82.25 150 LEU A C 1
ATOM 1179 O O . LEU A 1 150 ? -7.580 -9.750 30.884 1.00 82.25 150 LEU A O 1
ATOM 1183 N N . GLU A 1 151 ? -5.495 -9.178 30.282 1.00 83.69 151 GLU A N 1
ATOM 1184 C CA . GLU A 1 151 ? -4.835 -9.926 31.359 1.00 83.69 151 GLU A CA 1
ATOM 1185 C C . GLU A 1 151 ? -5.268 -9.450 32.746 1.00 83.69 151 GLU A C 1
ATOM 1187 O O . GLU A 1 151 ? -5.619 -10.252 33.612 1.00 83.69 151 GLU A O 1
ATOM 1192 N N . ASN A 1 152 ? -5.296 -8.132 32.945 1.00 80.38 152 ASN A N 1
ATOM 1193 C CA . ASN A 1 152 ? -5.755 -7.535 34.189 1.00 80.38 152 ASN A CA 1
ATOM 1194 C C . ASN A 1 152 ? -7.222 -7.906 34.472 1.00 80.38 152 ASN A C 1
ATOM 1196 O O . ASN A 1 152 ? -7.538 -8.354 35.574 1.00 80.38 152 ASN A O 1
ATOM 1200 N N . LYS A 1 153 ? -8.108 -7.802 33.470 1.00 77.88 153 LYS A N 1
ATOM 1201 C CA . LYS A 1 153 ? -9.526 -8.169 33.614 1.00 77.88 153 LYS A CA 1
ATOM 1202 C C . LYS A 1 153 ? -9.713 -9.658 33.901 1.00 77.88 153 LYS A C 1
ATOM 1204 O O . LYS A 1 153 ? -10.510 -9.993 34.771 1.00 77.88 153 LYS A O 1
ATOM 1209 N N . ILE A 1 154 ? -8.974 -10.538 33.227 1.00 84.31 154 ILE A N 1
ATOM 1210 C CA . ILE A 1 154 ? -8.995 -11.985 33.486 1.00 84.31 154 ILE A CA 1
ATOM 1211 C C . ILE A 1 154 ? -8.593 -12.264 34.936 1.00 84.31 154 ILE A C 1
ATOM 1213 O O . ILE A 1 154 ? -9.333 -12.946 35.639 1.00 84.31 154 ILE A O 1
ATOM 1217 N N . SER A 1 155 ? -7.482 -11.687 35.401 1.00 78.00 155 SER A N 1
ATOM 1218 C CA . SER A 1 155 ? -6.986 -11.863 36.773 1.00 78.00 155 SER A CA 1
ATOM 1219 C C . SER A 1 155 ? -8.002 -11.398 37.822 1.00 78.00 155 SER A C 1
ATOM 1221 O O . SER A 1 155 ? -8.319 -12.136 38.756 1.00 78.00 155 SER A O 1
ATOM 1223 N N . ILE A 1 156 ? -8.595 -10.214 37.623 1.00 77.88 156 ILE A N 1
ATOM 1224 C CA . ILE A 1 156 ? -9.645 -9.682 38.499 1.00 77.88 156 ILE A CA 1
ATOM 1225 C C . ILE A 1 156 ? -10.839 -10.643 38.556 1.00 77.88 156 ILE A C 1
ATOM 1227 O O . ILE A 1 156 ? -11.288 -11.006 39.642 1.00 77.88 156 ILE A O 1
ATOM 1231 N N . LEU A 1 157 ? -11.349 -11.085 37.402 1.00 79.44 157 LEU A N 1
ATOM 1232 C CA . LEU A 1 157 ? -12.514 -11.970 37.346 1.00 79.44 157 LEU A CA 1
ATOM 1233 C C . LEU A 1 157 ? -12.226 -13.344 37.962 1.00 79.44 157 LEU A C 1
ATOM 1235 O O . LEU A 1 157 ? -13.081 -13.877 38.665 1.00 79.44 157 LEU A O 1
ATOM 1239 N N . GLN A 1 158 ? -11.022 -13.885 37.756 1.00 79.38 158 GLN A N 1
ATOM 1240 C CA . GLN A 1 158 ? -10.577 -15.137 38.370 1.00 79.38 158 GLN A CA 1
ATOM 1241 C C . GLN A 1 158 ? -10.520 -15.029 39.900 1.00 79.38 158 GLN A C 1
ATOM 1243 O O . GLN A 1 158 ? -11.028 -15.916 40.592 1.00 79.38 158 GLN A O 1
ATOM 1248 N N . ALA A 1 159 ? -9.979 -13.928 40.432 1.00 73.19 159 ALA A N 1
ATOM 1249 C CA . ALA A 1 159 ? -9.959 -13.656 41.868 1.00 73.19 159 ALA A CA 1
ATOM 1250 C C . ALA A 1 159 ? -11.382 -13.547 42.448 1.00 73.19 159 ALA A C 1
ATOM 1252 O O . ALA A 1 159 ? -11.675 -14.159 43.475 1.00 73.19 159 ALA A O 1
ATOM 1253 N N . TYR A 1 160 ? -12.297 -12.863 41.750 1.00 68.94 160 TYR A N 1
ATOM 1254 C CA . TYR A 1 160 ? -13.708 -12.783 42.150 1.00 68.94 160 TYR A CA 1
ATOM 1255 C C . TYR A 1 160 ? -14.400 -14.151 42.182 1.00 68.94 160 TYR A C 1
ATOM 1257 O O . TYR A 1 160 ? -15.131 -14.444 43.132 1.00 68.94 160 TYR A O 1
ATOM 1265 N N . THR A 1 161 ? -14.162 -15.013 41.187 1.00 69.69 161 THR A N 1
ATOM 1266 C CA . THR A 1 161 ? -14.712 -16.379 41.185 1.00 69.69 161 THR A CA 1
ATOM 1267 C C . THR A 1 161 ? -14.126 -17.254 42.291 1.00 69.69 161 THR A C 1
ATOM 1269 O O . THR A 1 161 ? -14.857 -18.051 42.872 1.00 69.69 161 THR A O 1
ATOM 1272 N N . ALA A 1 162 ? -12.847 -17.081 42.637 1.00 68.50 162 ALA A N 1
ATOM 1273 C CA . ALA A 1 162 ? -12.206 -17.828 43.720 1.00 68.50 162 ALA A CA 1
ATOM 1274 C C . ALA A 1 162 ? -12.704 -17.404 45.116 1.00 68.50 162 ALA A C 1
ATOM 1276 O O . ALA A 1 162 ? -12.738 -18.225 46.028 1.00 68.50 162 ALA A O 1
ATOM 1277 N N . MET A 1 163 ? -13.120 -16.142 45.280 1.00 62.12 163 MET A N 1
ATOM 1278 C CA . MET A 1 163 ? -13.650 -15.603 46.540 1.00 62.12 163 MET A CA 1
ATOM 1279 C C . MET A 1 163 ? -15.160 -15.847 46.746 1.00 62.12 163 MET A C 1
ATOM 1281 O O . MET A 1 163 ? -15.639 -15.706 47.866 1.00 62.12 163 MET A O 1
ATOM 1285 N N . SER A 1 164 ? -15.918 -16.216 45.704 1.00 46.81 164 SER A N 1
ATOM 1286 C CA . SER A 1 164 ? -17.396 -16.306 45.738 1.00 46.81 164 SER A CA 1
ATOM 1287 C C . SER A 1 164 ? -17.978 -17.698 46.057 1.00 46.81 164 SER A C 1
ATOM 1289 O O . SER A 1 164 ? -19.137 -17.965 45.743 1.00 46.81 164 SER A O 1
ATOM 1291 N N . ALA A 1 165 ? -17.234 -18.591 46.713 1.00 36.53 165 ALA A N 1
ATOM 1292 C CA . ALA A 1 165 ? -17.816 -19.759 47.388 1.00 36.53 165 ALA A CA 1
ATOM 1293 C C . ALA A 1 165 ? -17.741 -19.529 48.914 1.00 36.53 165 ALA A C 1
ATOM 1295 O O . ALA A 1 165 ? -16.610 -19.393 49.384 1.00 36.53 165 ALA A O 1
ATOM 1296 N N . PRO A 1 166 ? -18.844 -19.476 49.715 1.00 38.12 166 PRO A N 1
ATOM 1297 C CA . PRO A 1 166 ? -20.205 -20.004 49.507 1.00 38.12 166 PRO A CA 1
ATOM 1298 C C . PRO A 1 166 ? -21.406 -19.038 49.767 1.00 38.12 166 PRO A C 1
ATOM 1300 O O . PRO A 1 166 ? -21.268 -17.929 50.271 1.00 38.12 166 PRO A O 1
ATOM 1303 N N . SER A 1 167 ? -22.599 -19.585 49.466 1.00 33.25 167 SER A N 1
ATOM 1304 C CA . SER A 1 167 ? -23.990 -19.268 49.877 1.00 33.25 167 SER A CA 1
ATOM 1305 C C . SER A 1 167 ? -24.590 -17.883 49.595 1.00 33.25 167 SER A C 1
ATOM 1307 O O . SER A 1 167 ? -24.367 -16.903 50.297 1.00 33.25 167 SER A O 1
ATOM 1309 N N . VAL A 1 168 ? -25.493 -17.898 48.611 1.00 37.91 168 VAL A N 1
ATOM 1310 C CA . VAL A 1 168 ? -26.453 -16.856 48.240 1.00 37.91 168 VAL A CA 1
ATOM 1311 C C . VAL A 1 168 ? -27.212 -16.336 49.463 1.00 37.91 168 VAL A C 1
ATOM 1313 O O . VAL A 1 168 ? -27.909 -17.081 50.148 1.00 37.91 168 VAL A O 1
ATOM 1316 N N . SER A 1 169 ? -27.121 -15.031 49.693 1.00 28.31 169 SER A N 1
ATOM 1317 C CA . SER A 1 169 ? -28.084 -14.257 50.472 1.00 28.31 169 SER A CA 1
ATOM 1318 C C . SER A 1 169 ? -28.355 -12.974 49.697 1.00 28.31 169 SER A C 1
ATOM 1320 O O . SER A 1 169 ? -27.461 -12.151 49.494 1.00 28.31 169 SER A O 1
ATOM 1322 N N . TYR A 1 170 ? -29.579 -12.862 49.181 1.00 32.88 170 TYR A N 1
ATOM 1323 C CA . TYR A 1 170 ? -30.057 -11.708 48.427 1.00 32.88 170 TYR A CA 1
ATOM 1324 C C . TYR A 1 170 ? -29.813 -10.435 49.234 1.00 32.88 170 TYR A C 1
ATOM 1326 O O . TYR A 1 170 ? -30.365 -10.262 50.318 1.00 32.88 170 TYR A O 1
ATOM 1334 N N . THR A 1 171 ? -28.953 -9.566 48.709 1.00 27.50 171 THR A N 1
ATOM 1335 C CA . THR A 1 171 ? -28.645 -8.274 49.317 1.00 27.50 171 THR A CA 1
ATOM 1336 C C . THR A 1 171 ? -29.228 -7.178 48.434 1.00 27.50 171 THR A C 1
ATOM 1338 O O . THR A 1 171 ? -29.086 -7.207 47.213 1.00 27.50 171 THR A O 1
ATOM 1341 N N . SER A 1 172 ? -29.973 -6.287 49.084 1.00 33.25 172 SER A N 1
ATOM 1342 C CA . SER A 1 172 ? -30.943 -5.354 48.511 1.00 33.25 172 SER A CA 1
ATOM 1343 C C . SER A 1 172 ? -30.318 -4.248 47.645 1.00 33.25 172 SER A C 1
ATOM 1345 O O . SER A 1 172 ? -29.183 -3.836 47.863 1.00 33.25 172 SER A O 1
ATOM 1347 N N . ALA A 1 173 ? -31.100 -3.745 46.685 1.00 35.59 173 ALA A N 1
ATOM 1348 C CA . ALA A 1 173 ? -30.705 -2.870 45.574 1.00 35.59 173 ALA A CA 1
ATOM 1349 C C . ALA A 1 173 ? -30.357 -1.404 45.937 1.00 35.59 173 ALA A C 1
ATOM 1351 O O . ALA A 1 173 ? -30.226 -0.567 45.047 1.00 35.59 173 ALA A O 1
ATOM 1352 N N . SER A 1 174 ? -30.194 -1.061 47.216 1.00 33.12 174 SER A N 1
ATOM 1353 C CA . SER A 1 174 ? -30.039 0.334 47.660 1.00 33.12 174 SER A CA 1
ATOM 1354 C C . SER A 1 174 ? -28.604 0.885 47.647 1.00 33.12 174 SER A C 1
ATOM 1356 O O . SER A 1 174 ? -28.435 2.080 47.861 1.00 33.12 174 SER A O 1
ATOM 1358 N N . ASP A 1 175 ? -27.586 0.069 47.345 1.00 31.86 175 ASP A N 1
ATOM 1359 C CA . ASP A 1 175 ? -26.160 0.462 47.418 1.00 31.86 175 ASP A CA 1
ATOM 1360 C C . ASP A 1 175 ? -25.484 0.709 46.044 1.00 31.86 175 ASP A C 1
ATOM 1362 O O . ASP A 1 175 ? -24.266 0.845 45.962 1.00 31.86 175 ASP A O 1
ATOM 1366 N N . LEU A 1 176 ? -26.241 0.768 44.940 1.00 33.91 176 LEU A N 1
ATOM 1367 C CA . LEU A 1 176 ? -25.708 0.713 43.560 1.00 33.91 176 LEU A CA 1
ATOM 1368 C C . LEU A 1 176 ? -25.510 2.064 42.838 1.00 33.91 176 LEU A C 1
ATOM 1370 O O . LEU A 1 176 ? -25.337 2.092 41.621 1.00 33.91 176 LEU A O 1
ATOM 1374 N N . ARG A 1 177 ? -25.511 3.203 43.537 1.00 44.25 177 ARG A N 1
ATOM 1375 C CA . ARG A 1 177 ? -25.314 4.513 42.888 1.00 44.25 177 ARG A CA 1
ATOM 1376 C C . ARG A 1 177 ? -23.829 4.896 42.842 1.00 44.25 177 ARG A C 1
ATOM 1378 O O . ARG A 1 177 ? -23.304 5.343 43.853 1.00 44.25 177 ARG A O 1
ATOM 1385 N N . VAL A 1 178 ? -23.194 4.716 41.671 1.00 40.81 178 VAL A N 1
ATOM 1386 C CA . VAL A 1 178 ? -22.374 5.718 40.926 1.00 40.81 178 VAL A CA 1
ATOM 1387 C C . VAL A 1 178 ? -21.498 5.095 39.811 1.00 40.81 178 VAL A C 1
ATOM 1389 O O . VAL A 1 178 ? -21.203 5.793 38.853 1.00 40.81 178 VAL A O 1
ATOM 1392 N N . ASP A 1 179 ? -21.195 3.793 39.796 1.00 43.31 179 ASP A N 1
ATOM 1393 C CA . ASP A 1 179 ? -20.333 3.198 38.747 1.00 43.31 179 ASP A CA 1
ATOM 1394 C C . ASP A 1 179 ? -21.095 2.270 37.783 1.00 43.31 179 ASP A C 1
ATOM 1396 O O . ASP A 1 179 ? -20.973 1.041 37.829 1.00 43.31 179 ASP A O 1
ATOM 1400 N N . TYR A 1 180 ? -21.863 2.831 36.843 1.00 51.25 180 TYR A N 1
ATOM 1401 C CA . TYR A 1 180 ? -22.198 2.058 35.645 1.00 51.25 180 TYR A CA 1
ATOM 1402 C C . TYR A 1 180 ? -20.938 1.958 34.785 1.00 51.25 180 TYR A C 1
ATOM 1404 O O . TYR A 1 180 ? -20.623 2.868 34.024 1.00 51.25 180 TYR A O 1
ATOM 1412 N N . SER A 1 181 ? -20.211 0.839 34.885 1.00 61.88 181 SER A N 1
ATOM 1413 C CA . SER A 1 181 ? -19.169 0.512 33.902 1.00 61.88 181 SER A CA 1
ATOM 1414 C C . SER A 1 181 ? -19.745 0.668 32.491 1.00 61.88 181 SER A C 1
ATOM 1416 O O . SER A 1 181 ? -20.901 0.290 32.280 1.00 61.88 181 SER A O 1
ATOM 1418 N N . GLY A 1 182 ? -18.970 1.187 31.534 1.00 66.19 182 GLY A N 1
ATOM 1419 C CA . GLY A 1 182 ? -19.527 1.562 30.230 1.00 66.19 182 GLY A CA 1
ATOM 1420 C C . GLY A 1 182 ? -20.335 0.466 29.531 1.00 66.19 182 GLY A C 1
ATOM 1421 O O . GLY A 1 182 ? -21.433 0.710 29.040 1.00 66.19 182 GLY A O 1
ATOM 1422 N N . ALA A 1 183 ? -19.881 -0.779 29.667 1.00 66.75 183 ALA A N 1
ATOM 1423 C CA . ALA A 1 183 ? -20.570 -1.957 29.155 1.00 66.75 183 ALA A CA 1
ATOM 1424 C C . ALA A 1 183 ? -21.950 -2.223 29.798 1.00 66.75 183 ALA A C 1
ATOM 1426 O O . ALA A 1 183 ? -22.848 -2.734 29.135 1.00 66.75 183 ALA A O 1
ATOM 1427 N N . ALA A 1 184 ? -22.143 -1.909 31.084 1.00 72.94 184 ALA A N 1
ATOM 1428 C CA . ALA A 1 184 ? -23.423 -2.112 31.771 1.00 72.94 184 ALA A CA 1
ATOM 1429 C C . ALA A 1 184 ? -24.474 -1.096 31.307 1.00 72.94 184 ALA A C 1
ATOM 1431 O O . ALA A 1 184 ? -25.628 -1.459 31.079 1.00 72.94 184 ALA A O 1
ATOM 1432 N N . PHE A 1 185 ? -24.060 0.159 31.119 1.00 80.12 185 PHE A N 1
ATOM 1433 C CA . PHE A 1 185 ? -24.930 1.190 30.566 1.00 80.12 185 PHE A CA 1
ATOM 1434 C C . PHE A 1 185 ? -25.312 0.885 29.118 1.00 80.12 185 PHE A C 1
ATOM 1436 O O . PHE A 1 185 ? -26.488 0.952 28.774 1.00 80.12 185 PHE A O 1
ATOM 1443 N N . GLU A 1 186 ? -24.348 0.479 28.291 1.00 77.44 186 GLU A N 1
ATOM 1444 C CA . GLU A 1 186 ? -24.615 0.068 26.912 1.00 77.44 186 GLU A CA 1
ATOM 1445 C C . GLU A 1 186 ? -25.600 -1.102 26.849 1.00 77.44 186 GLU A C 1
ATOM 1447 O O . GLU A 1 186 ? -26.554 -1.055 26.079 1.00 77.44 186 GLU A O 1
ATOM 1452 N N . GLN A 1 187 ? -25.439 -2.130 27.690 1.00 79.31 187 GLN A N 1
ATOM 1453 C CA . GLN A 1 187 ? -26.393 -3.243 27.744 1.00 79.31 187 GLN A CA 1
ATOM 1454 C C . GLN A 1 187 ? -27.791 -2.795 28.166 1.00 79.31 187 GLN A C 1
ATOM 1456 O O . GLN A 1 187 ? -28.779 -3.254 27.590 1.00 79.31 187 GLN A O 1
ATOM 1461 N N . TRP A 1 188 ? -27.886 -1.891 29.142 1.00 86.38 188 TRP A N 1
ATOM 1462 C CA . TRP A 1 188 ? -29.164 -1.311 29.531 1.00 86.38 188 TRP A CA 1
ATOM 1463 C C . TRP A 1 188 ? -29.783 -0.504 28.383 1.00 86.38 188 TRP A C 1
ATOM 1465 O O . TRP A 1 188 ? -30.961 -0.697 28.084 1.00 86.38 188 TRP A O 1
ATOM 1475 N N . ALA A 1 189 ? -29.007 0.340 27.700 1.00 87.38 189 ALA A N 1
ATOM 1476 C CA . ALA A 1 189 ? -29.479 1.147 26.580 1.00 87.38 189 ALA A CA 1
ATOM 1477 C C . ALA A 1 189 ? -29.935 0.259 25.415 1.00 87.38 189 ALA A C 1
ATOM 1479 O O . ALA A 1 189 ? -30.998 0.494 24.848 1.00 87.38 189 ALA A O 1
ATOM 1480 N N . ILE A 1 190 ? -29.206 -0.820 25.121 1.00 85.50 190 ILE A N 1
ATOM 1481 C CA . ILE A 1 190 ? -29.609 -1.824 24.131 1.00 85.50 190 ILE A CA 1
ATOM 1482 C C . ILE A 1 190 ? -30.938 -2.466 24.519 1.00 85.50 190 ILE A C 1
ATOM 1484 O O . ILE A 1 190 ? -31.840 -2.535 23.693 1.00 85.50 190 ILE A O 1
ATOM 1488 N N . ALA A 1 191 ? -31.085 -2.910 25.766 1.00 84.75 191 ALA A N 1
ATOM 1489 C CA . ALA A 1 191 ? -32.289 -3.605 26.206 1.00 84.75 191 ALA A CA 1
ATOM 1490 C C . ALA A 1 191 ? -33.521 -2.689 26.286 1.00 84.75 191 ALA A C 1
ATOM 1492 O O . ALA A 1 191 ? -34.626 -3.133 25.994 1.00 84.75 191 ALA A O 1
ATOM 1493 N N . ASN A 1 192 ? -33.349 -1.421 26.669 1.00 85.69 192 ASN A N 1
ATOM 1494 C CA . ASN A 1 192 ? -34.470 -0.538 27.002 1.00 85.69 192 ASN A CA 1
ATOM 1495 C C . ASN A 1 192 ? -34.763 0.508 25.922 1.00 85.69 192 ASN A C 1
ATOM 1497 O O . ASN A 1 192 ? -35.916 0.884 25.755 1.00 85.69 192 ASN A O 1
ATOM 1501 N N . ILE A 1 193 ? -33.753 0.953 25.168 1.00 88.31 193 ILE A N 1
ATOM 1502 C CA . ILE A 1 193 ? -33.874 2.068 24.214 1.00 88.31 193 ILE A CA 1
ATOM 1503 C C . ILE A 1 193 ? -33.633 1.620 22.775 1.00 88.31 193 ILE A C 1
ATOM 1505 O O . ILE A 1 193 ? -34.334 2.063 21.868 1.00 88.31 193 ILE A O 1
ATOM 1509 N N . PHE A 1 194 ? -32.639 0.761 22.545 1.00 90.38 194 PHE A N 1
ATOM 1510 C CA . PHE A 1 194 ? -32.224 0.384 21.193 1.00 90.38 194 PHE A CA 1
ATOM 1511 C C . PHE A 1 194 ? -32.735 -0.985 20.741 1.00 90.38 194 PHE A C 1
ATOM 1513 O O . PHE A 1 194 ? -32.409 -1.396 19.633 1.00 90.38 194 PHE A O 1
ATOM 1520 N N . HIS A 1 195 ? -33.545 -1.680 21.545 1.00 83.81 195 HIS A N 1
ATOM 1521 C CA . HIS A 1 195 ? -34.042 -3.021 21.215 1.00 83.81 195 HIS A CA 1
ATOM 1522 C C . HIS A 1 195 ? -34.860 -3.042 19.914 1.00 83.81 195 HIS A C 1
ATOM 1524 O O . HIS A 1 195 ? -34.746 -3.990 19.141 1.00 83.81 195 HIS A O 1
ATOM 1530 N N . ASP A 1 196 ? -35.612 -1.971 19.647 1.00 85.25 196 ASP A N 1
ATOM 1531 C CA . ASP A 1 196 ? -36.396 -1.789 18.421 1.00 85.25 196 ASP A CA 1
ATOM 1532 C C . ASP A 1 196 ? -35.645 -1.024 17.315 1.00 85.25 196 ASP A C 1
ATOM 1534 O O . ASP A 1 196 ? -36.165 -0.862 16.207 1.00 85.25 196 ASP A O 1
ATOM 1538 N N . LYS A 1 197 ? -34.419 -0.560 17.591 1.00 90.75 197 LYS A N 1
ATOM 1539 C CA . LYS A 1 197 ? -33.604 0.222 16.653 1.00 90.75 197 LYS A CA 1
ATOM 1540 C C . LYS A 1 197 ? -32.607 -0.666 15.925 1.00 90.75 197 LYS A C 1
ATOM 1542 O O . LYS A 1 197 ? -32.063 -1.630 16.462 1.00 90.75 197 LYS A O 1
ATOM 1547 N N . GLN A 1 198 ? -32.319 -0.319 14.679 1.00 90.56 198 GLN A N 1
ATOM 1548 C CA . GLN A 1 198 ? -31.374 -1.067 13.867 1.00 90.56 198 GLN A CA 1
ATOM 1549 C C . GLN A 1 198 ? -29.943 -0.638 14.187 1.00 90.56 198 GLN A C 1
ATOM 1551 O O . GLN A 1 198 ? -29.566 0.505 13.940 1.00 90.56 198 GLN A O 1
ATOM 1556 N N . ARG A 1 199 ? -29.102 -1.572 14.649 1.00 91.06 199 ARG A N 1
ATOM 1557 C CA . ARG A 1 199 ? -27.655 -1.329 14.712 1.00 91.06 199 ARG A CA 1
ATOM 1558 C C . ARG A 1 199 ? -27.078 -1.257 13.301 1.00 91.06 199 ARG A C 1
ATOM 1560 O O . ARG A 1 199 ? -27.277 -2.181 12.505 1.00 91.06 199 ARG A O 1
ATOM 1567 N N . ILE A 1 200 ? -26.335 -0.197 13.008 1.00 90.12 200 ILE A N 1
ATOM 1568 C CA . ILE A 1 200 ? -25.671 -0.003 11.719 1.00 90.12 200 ILE A CA 1
ATOM 1569 C C . ILE A 1 200 ? -24.164 0.150 11.906 1.00 90.12 200 ILE A C 1
ATOM 1571 O O . ILE A 1 200 ? -23.694 0.709 12.891 1.00 90.12 200 ILE A O 1
ATOM 1575 N N . GLY A 1 201 ? -23.402 -0.363 10.944 1.00 89.69 201 GLY A N 1
ATOM 1576 C CA . GLY A 1 201 ? -21.991 -0.027 10.785 1.00 89.69 201 GLY A CA 1
ATOM 1577 C C . GLY A 1 201 ? -21.834 0.831 9.542 1.00 89.69 201 GLY A C 1
ATOM 1578 O O . GLY A 1 201 ? -22.452 0.514 8.528 1.00 89.69 201 GLY A O 1
ATOM 1579 N N . VAL A 1 202 ? -21.030 1.887 9.609 1.00 89.75 202 VAL A N 1
ATOM 1580 C CA . VAL A 1 202 ? -20.845 2.858 8.522 1.00 89.75 202 VAL A CA 1
ATOM 1581 C C . VAL A 1 202 ? -19.361 2.907 8.136 1.00 89.75 202 VAL A C 1
ATOM 1583 O O . VAL A 1 202 ? -18.594 3.652 8.748 1.00 89.75 202 VAL A O 1
ATOM 1586 N N . PRO A 1 203 ? -18.916 2.084 7.166 1.00 88.25 203 PRO A N 1
ATOM 1587 C CA . PRO A 1 203 ? -17.518 2.059 6.742 1.00 88.25 203 PRO A CA 1
ATOM 1588 C C . PRO A 1 203 ? -17.172 3.264 5.863 1.00 88.25 203 PRO A C 1
ATOM 1590 O O . PRO A 1 203 ? -17.925 3.601 4.943 1.00 88.25 203 PRO A O 1
ATOM 1593 N N . VAL A 1 204 ? -15.990 3.848 6.056 1.00 87.19 204 VAL A N 1
ATOM 1594 C CA . VAL A 1 204 ? -15.455 4.974 5.270 1.00 87.19 204 VAL A CA 1
ATOM 1595 C C . VAL A 1 204 ? -15.453 4.637 3.780 1.00 87.19 204 VAL A C 1
ATOM 1597 O O . VAL A 1 204 ? -15.909 5.419 2.945 1.00 87.19 204 VAL A O 1
ATOM 1600 N N . LEU A 1 205 ? -15.003 3.429 3.425 1.00 88.19 205 LEU A N 1
ATOM 1601 C CA . LEU A 1 205 ? -14.843 3.016 2.027 1.00 88.19 205 LEU A CA 1
ATOM 1602 C C . LEU A 1 205 ? -16.156 2.966 1.238 1.00 88.19 205 LEU A C 1
ATOM 1604 O O . LEU A 1 205 ? -16.118 3.182 0.026 1.00 88.19 205 LEU A O 1
ATOM 1608 N N . LEU A 1 206 ? -17.285 2.695 1.900 1.00 90.81 206 LEU A N 1
ATOM 1609 C CA . LEU A 1 206 ? -18.614 2.664 1.275 1.00 90.81 206 LEU A CA 1
ATOM 1610 C C . LEU A 1 206 ? -19.280 4.047 1.249 1.00 90.81 206 LEU A C 1
ATOM 1612 O O . LEU A 1 206 ? -20.206 4.284 0.477 1.00 90.81 206 LEU A O 1
ATOM 1616 N N . ASN A 1 207 ? -18.771 4.981 2.049 1.00 93.06 207 ASN A N 1
ATOM 1617 C CA . ASN A 1 207 ? -19.342 6.306 2.251 1.00 93.06 207 ASN A CA 1
ATOM 1618 C C . ASN A 1 207 ? -18.474 7.428 1.671 1.00 93.06 207 ASN A C 1
ATOM 1620 O O . ASN A 1 207 ? -18.561 8.572 2.098 1.00 93.06 207 ASN A O 1
ATOM 1624 N N . ARG A 1 208 ? -17.673 7.137 0.637 1.00 91.56 208 ARG A N 1
ATOM 1625 C CA . ARG A 1 208 ? -16.829 8.150 -0.030 1.00 91.56 208 ARG A CA 1
ATOM 1626 C C . ARG A 1 208 ? -17.619 9.324 -0.608 1.00 91.56 208 ARG A C 1
ATOM 1628 O O . ARG A 1 208 ? -17.062 10.395 -0.775 1.00 91.56 208 ARG A O 1
ATOM 1635 N N . HIS A 1 209 ? -18.908 9.143 -0.898 1.00 93.12 209 HIS A N 1
ATOM 1636 C CA . HIS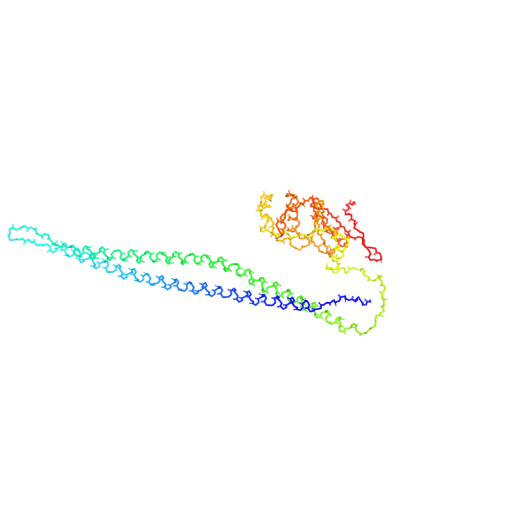 A 1 209 ? -19.778 10.232 -1.347 1.00 93.12 209 HIS A CA 1
ATOM 1637 C C . HIS A 1 209 ? -19.887 11.365 -0.312 1.00 93.12 209 HIS A C 1
ATOM 1639 O O . HIS A 1 209 ? -20.105 12.511 -0.690 1.00 93.12 209 HIS A O 1
ATOM 1645 N N . LEU A 1 210 ? -19.668 11.073 0.975 1.00 91.81 210 LEU A N 1
ATOM 1646 C CA . LEU A 1 210 ? -19.680 12.077 2.035 1.00 91.81 210 LEU A CA 1
ATOM 1647 C C . LEU A 1 210 ? -18.537 13.092 1.895 1.00 91.81 210 LEU A C 1
ATOM 1649 O O . LEU A 1 210 ? -18.699 14.230 2.315 1.00 91.81 210 LEU A O 1
ATOM 1653 N N . SER A 1 211 ? -17.429 12.749 1.223 1.00 88.44 211 SER A N 1
ATOM 1654 C CA . SER A 1 211 ? -16.346 13.708 0.958 1.00 88.44 211 SER A CA 1
ATOM 1655 C C . SER A 1 211 ? -16.748 14.817 -0.019 1.00 88.44 211 SER A C 1
ATOM 1657 O O . SER A 1 211 ? -16.039 15.803 -0.141 1.00 88.44 211 SER A O 1
ATOM 1659 N N . GLN A 1 212 ? -17.851 14.661 -0.755 1.00 88.25 212 GLN A N 1
ATOM 1660 C CA . GLN A 1 212 ? -18.370 15.699 -1.657 1.00 88.25 212 GLN A CA 1
ATOM 1661 C C . GLN A 1 212 ? -19.294 16.686 -0.936 1.00 88.25 212 GLN A C 1
ATOM 1663 O O . GLN A 1 212 ? -19.575 17.760 -1.458 1.00 88.25 212 GLN A O 1
ATOM 1668 N N . ILE A 1 213 ? -19.809 16.279 0.224 1.00 86.00 213 ILE A N 1
ATOM 1669 C CA . ILE A 1 213 ? -20.741 17.044 1.062 1.00 86.00 213 ILE A CA 1
ATOM 1670 C C . ILE A 1 213 ? -19.964 17.770 2.162 1.00 86.00 213 ILE A C 1
ATOM 1672 O O . ILE A 1 213 ? -20.372 18.826 2.635 1.00 86.00 213 ILE A O 1
ATOM 1676 N N . ASP A 1 214 ? -18.833 17.196 2.554 1.00 85.25 214 ASP A N 1
ATOM 1677 C CA . ASP A 1 214 ? -17.897 17.779 3.490 1.00 85.25 214 ASP A CA 1
ATOM 1678 C C . ASP A 1 214 ? -17.172 18.990 2.890 1.00 85.25 214 ASP A C 1
ATOM 1680 O O . ASP A 1 214 ? -16.526 18.887 1.848 1.00 85.25 214 ASP A O 1
ATOM 1684 N N . GLU A 1 215 ? -17.235 20.127 3.579 1.00 80.88 215 GLU A N 1
ATOM 1685 C CA . GLU A 1 215 ? -16.592 21.381 3.167 1.00 80.88 215 GLU A CA 1
ATOM 1686 C C . GLU A 1 215 ? -15.068 21.242 3.060 1.00 80.88 215 GLU A C 1
ATOM 1688 O O . GLU A 1 215 ? -14.442 21.857 2.197 1.00 80.88 215 GLU A O 1
ATOM 1693 N N . GLU A 1 216 ? -14.474 20.395 3.903 1.00 78.62 216 GLU A N 1
ATOM 1694 C CA . GLU A 1 216 ? -13.035 20.117 3.908 1.00 78.62 216 GLU A CA 1
ATOM 1695 C C . GLU A 1 216 ? -12.642 19.012 2.915 1.00 78.62 216 GLU A C 1
ATOM 1697 O O . GLU A 1 216 ? -11.457 18.766 2.684 1.00 78.62 216 GLU A O 1
ATOM 1702 N N . GLY A 1 217 ? -13.624 18.325 2.324 1.00 80.81 217 GLY A N 1
ATOM 1703 C CA . GLY A 1 217 ? -13.399 17.236 1.380 1.00 80.81 217 GLY A CA 1
ATOM 1704 C C . GLY A 1 217 ? -12.809 15.958 1.989 1.00 80.81 217 GLY A C 1
ATOM 1705 O O . GLY A 1 217 ? -12.351 15.090 1.244 1.00 80.81 217 GLY A O 1
ATOM 1706 N N . LEU A 1 218 ? -12.794 15.822 3.319 1.00 74.69 218 LEU A N 1
ATOM 1707 C CA . LEU A 1 218 ? -12.213 14.674 4.022 1.00 74.69 218 LEU A CA 1
ATOM 1708 C C . LEU A 1 218 ? -13.171 13.477 4.041 1.00 74.69 218 LEU A C 1
ATOM 1710 O O . LEU A 1 218 ? -12.737 12.330 3.945 1.00 74.69 218 LEU A O 1
ATOM 1714 N N . GLY A 1 219 ? -14.478 13.734 4.117 1.00 90.25 219 GLY A N 1
ATOM 1715 C CA . GLY A 1 219 ? -15.477 12.691 4.331 1.00 90.25 219 GLY A CA 1
ATOM 1716 C C . GLY A 1 219 ? -15.456 12.186 5.776 1.00 90.25 219 GLY A C 1
ATOM 1717 O O . GLY A 1 219 ? -15.184 12.957 6.697 1.00 90.25 219 GLY A O 1
ATOM 1718 N N . LEU A 1 220 ? -15.760 10.897 5.970 1.00 88.75 220 LEU A N 1
ATOM 1719 C CA . LEU A 1 220 ? -15.663 10.260 7.288 1.00 88.75 220 LEU A CA 1
ATOM 1720 C C . LEU A 1 220 ? -14.205 10.052 7.681 1.00 88.75 220 LEU A C 1
ATOM 1722 O O . LEU A 1 220 ? -13.425 9.493 6.908 1.00 88.75 220 LEU A O 1
ATOM 1726 N N . LEU A 1 221 ? -13.871 10.436 8.908 1.00 81.81 221 LEU A N 1
ATOM 1727 C CA . LEU A 1 221 ? -12.519 10.294 9.444 1.00 81.81 221 LEU A CA 1
ATOM 1728 C C . LEU A 1 221 ? -12.217 8.856 9.868 1.00 81.81 221 LEU A C 1
ATOM 1730 O O . LEU A 1 221 ? -11.072 8.407 9.780 1.00 81.81 221 LEU A O 1
ATOM 1734 N N . GLN A 1 222 ? -13.236 8.131 10.335 1.00 85.25 222 GLN A N 1
ATOM 1735 C CA . GLN A 1 222 ? -13.097 6.759 10.809 1.00 85.25 222 GLN A CA 1
ATOM 1736 C C . GLN A 1 222 ? -14.322 5.914 10.477 1.00 85.25 222 GLN A C 1
ATOM 1738 O O . GLN A 1 222 ? -15.437 6.405 10.299 1.00 85.25 222 GLN A O 1
ATOM 1743 N N . ASP A 1 223 ? -14.103 4.605 10.433 1.00 82.44 223 ASP A N 1
ATOM 1744 C CA . ASP A 1 223 ? -15.172 3.625 10.338 1.00 82.44 223 ASP A CA 1
ATOM 1745 C C . ASP A 1 223 ? -16.068 3.705 11.585 1.00 82.44 223 ASP A C 1
ATOM 1747 O O . ASP A 1 223 ? -15.597 3.568 12.715 1.00 82.44 223 ASP A O 1
ATOM 1751 N N . ARG A 1 224 ? -17.382 3.879 11.404 1.00 84.69 224 ARG A N 1
ATOM 1752 C CA . ARG A 1 224 ? -18.338 3.969 12.521 1.00 84.69 224 ARG A CA 1
ATOM 1753 C C . ARG A 1 224 ? -19.101 2.659 12.678 1.00 84.69 224 ARG A C 1
ATOM 1755 O O . ARG A 1 224 ? -20.251 2.532 12.263 1.00 84.69 224 ARG A O 1
ATOM 1762 N N . ILE A 1 225 ? -18.403 1.645 13.191 1.00 70.38 225 ILE A N 1
ATOM 1763 C CA . ILE A 1 225 ? -18.866 0.242 13.213 1.00 70.38 225 ILE A CA 1
ATOM 1764 C C . ILE A 1 225 ? -19.386 -0.176 14.596 1.00 70.38 225 ILE A C 1
ATOM 1766 O O . ILE A 1 225 ? -20.217 -1.081 14.699 1.00 70.38 225 ILE A O 1
ATOM 1770 N N . SER A 1 226 ? -18.936 0.491 15.656 1.00 58.66 226 SER A N 1
ATOM 1771 C CA . SER A 1 226 ? -19.404 0.261 17.014 1.00 58.66 226 SER A CA 1
ATOM 1772 C C . SER A 1 226 ? -20.311 1.416 17.433 1.00 58.66 226 SER A C 1
ATOM 1774 O O . SER A 1 226 ? -19.883 2.561 17.511 1.00 58.66 226 SER A O 1
ATOM 1776 N N . ASP A 1 227 ? -21.571 1.071 17.698 1.00 70.56 227 ASP A N 1
ATOM 1777 C CA . ASP A 1 227 ? -22.466 1.806 18.616 1.00 70.56 227 ASP A CA 1
ATOM 1778 C C . ASP A 1 227 ? -23.415 2.831 17.990 1.00 70.56 227 ASP A C 1
ATOM 1780 O O . ASP A 1 227 ? -24.058 3.600 18.696 1.00 70.56 227 ASP A O 1
ATOM 1784 N N . ASN A 1 228 ? -23.621 2.725 16.675 1.00 85.25 228 ASN A N 1
ATOM 1785 C CA . ASN A 1 228 ? -24.671 3.449 15.966 1.00 85.25 228 ASN A CA 1
ATOM 1786 C C . ASN A 1 228 ? -25.966 2.648 15.884 1.00 85.25 228 ASN A C 1
ATOM 1788 O O . ASN A 1 228 ? -25.998 1.546 15.322 1.00 85.25 228 ASN A O 1
ATOM 1792 N N . TYR A 1 229 ? -27.049 3.244 16.371 1.00 93.12 229 TYR A N 1
ATOM 1793 C CA . TYR A 1 229 ? -28.400 2.713 16.240 1.00 93.12 229 TYR A CA 1
ATOM 1794 C C . TYR A 1 229 ? -29.274 3.710 15.496 1.00 93.12 229 TYR A C 1
ATOM 1796 O O . TYR A 1 229 ? -29.292 4.888 15.833 1.00 93.12 229 TYR A O 1
ATOM 1804 N N . VAL A 1 230 ? -30.008 3.242 14.493 1.00 93.75 230 VAL A N 1
ATOM 1805 C CA . VAL A 1 230 ? -30.938 4.069 13.723 1.00 93.75 230 VAL A CA 1
ATOM 1806 C C . VAL A 1 230 ? -32.360 3.583 13.949 1.00 93.75 230 VAL A C 1
ATOM 1808 O O . VAL A 1 230 ? -32.647 2.389 13.833 1.00 93.75 230 VAL A O 1
ATOM 1811 N N . ASP A 1 231 ? -33.243 4.507 14.308 1.00 94.12 231 ASP A N 1
ATOM 1812 C CA . ASP A 1 231 ? -34.676 4.243 14.423 1.00 94.12 231 ASP A CA 1
ATOM 1813 C C . ASP A 1 231 ? -35.363 4.330 13.045 1.00 94.12 231 ASP A C 1
ATOM 1815 O O . ASP A 1 231 ? -34.791 4.800 12.060 1.00 94.12 231 ASP A O 1
ATOM 1819 N N . LYS A 1 232 ? -36.613 3.877 12.947 1.00 92.44 232 LYS A N 1
ATOM 1820 C CA . LYS A 1 232 ? -37.394 3.839 11.700 1.00 92.44 232 LYS A CA 1
ATOM 1821 C C . LYS A 1 232 ? -37.596 5.218 11.070 1.00 92.44 232 LYS A C 1
ATOM 1823 O O . LYS A 1 232 ? -37.802 5.304 9.861 1.00 92.44 232 LYS A O 1
ATOM 1828 N N . ASP A 1 233 ? -37.561 6.281 11.868 1.00 93.75 233 ASP A N 1
ATOM 1829 C CA . ASP A 1 233 ? -37.666 7.660 11.388 1.00 93.75 233 ASP A CA 1
ATOM 1830 C C . ASP A 1 233 ? -36.359 8.190 10.765 1.00 93.75 233 ASP A C 1
ATOM 1832 O O . ASP A 1 233 ? -36.404 9.151 9.991 1.00 93.75 233 ASP A O 1
ATOM 1836 N N . GLY A 1 234 ? -35.232 7.507 10.997 1.00 94.31 234 GLY A N 1
ATOM 1837 C CA . GLY A 1 234 ? -33.891 7.903 10.571 1.00 94.31 234 GLY A CA 1
ATOM 1838 C C . GLY A 1 234 ? -33.071 8.598 11.661 1.00 94.31 234 GLY A C 1
ATOM 1839 O O . GLY A 1 234 ? -31.970 9.068 11.376 1.00 94.31 234 GLY A O 1
ATOM 1840 N N . SER A 1 235 ? -33.565 8.686 12.897 1.00 95.19 235 SER A N 1
ATOM 1841 C CA . SER A 1 235 ? -32.795 9.238 14.011 1.00 95.19 235 SER A CA 1
ATOM 1842 C C . SER A 1 235 ? -31.623 8.318 14.360 1.00 95.19 235 SER A C 1
ATOM 1844 O O . SER A 1 235 ? -31.810 7.135 14.646 1.00 95.19 235 SER A O 1
ATOM 1846 N N . LEU A 1 236 ? -30.406 8.860 14.315 1.00 95.31 236 LEU A N 1
ATOM 1847 C CA . LEU A 1 236 ? -29.168 8.200 14.717 1.00 95.31 236 LEU A CA 1
ATOM 1848 C C . LEU A 1 236 ? -28.955 8.393 16.218 1.00 95.31 236 LEU A C 1
ATOM 1850 O O . LEU A 1 236 ? -29.114 9.501 16.727 1.00 95.31 236 LEU A O 1
ATOM 1854 N N . TRP A 1 237 ? -28.581 7.322 16.912 1.00 94.12 237 TRP A N 1
ATOM 1855 C CA . TRP A 1 237 ? -28.385 7.280 18.355 1.00 94.12 237 TRP A CA 1
ATOM 1856 C C . TRP A 1 237 ? -27.029 6.684 18.717 1.00 94.12 237 TRP A C 1
ATOM 1858 O O . TRP A 1 237 ? -26.677 5.608 18.228 1.00 94.12 237 TRP A O 1
ATOM 1868 N N . ASP A 1 238 ? -26.339 7.356 19.638 1.00 90.81 238 ASP A N 1
ATOM 1869 C CA . ASP A 1 238 ? -25.095 6.914 20.269 1.00 90.81 238 ASP A CA 1
ATOM 1870 C C . ASP A 1 238 ? -25.236 7.032 21.800 1.00 90.81 238 ASP A C 1
ATOM 1872 O O . ASP A 1 238 ? -25.659 8.068 22.322 1.00 90.81 238 ASP A O 1
ATOM 1876 N N . ALA A 1 239 ? -24.933 5.957 22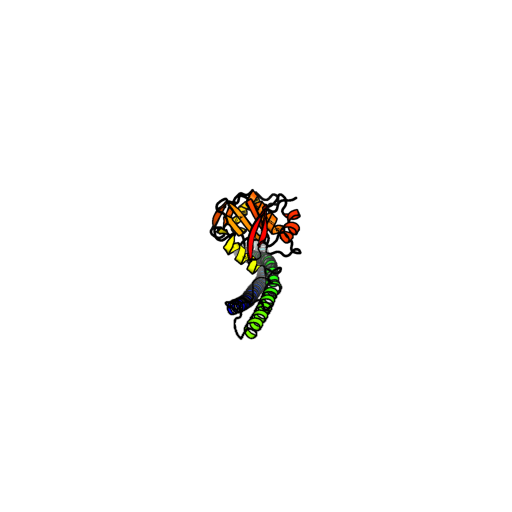.532 1.00 88.44 239 ALA A N 1
ATOM 1877 C CA . ALA A 1 239 ? -25.001 5.935 23.992 1.00 88.44 239 ALA A CA 1
ATOM 1878 C C . ALA A 1 239 ? -23.611 6.113 24.607 1.00 88.44 239 ALA A C 1
ATOM 1880 O O . ALA A 1 239 ? -22.703 5.324 24.357 1.00 88.44 239 ALA A O 1
ATOM 1881 N N . LYS A 1 240 ? -23.462 7.110 25.484 1.00 83.12 240 LYS A N 1
ATOM 1882 C CA . LYS A 1 240 ? -22.214 7.417 26.186 1.00 83.12 240 LYS A CA 1
ATOM 1883 C C . LYS A 1 240 ? -22.349 7.183 27.681 1.00 83.12 240 LYS A C 1
ATOM 1885 O O . LYS A 1 240 ? -23.005 7.930 28.405 1.00 83.12 240 LYS A O 1
ATOM 1890 N N . ALA A 1 241 ? -21.648 6.162 28.155 1.00 75.06 241 ALA A N 1
ATOM 1891 C CA . ALA A 1 241 ? -21.519 5.851 29.572 1.00 75.06 241 ALA A CA 1
ATOM 1892 C C . ALA A 1 241 ? -20.427 6.680 30.268 1.00 75.06 241 ALA A C 1
ATOM 1894 O O . ALA A 1 241 ? -19.641 6.158 31.055 1.00 75.06 241 ALA A O 1
ATOM 1895 N N . TYR A 1 242 ? -20.316 7.950 29.899 1.00 75.06 242 TYR A N 1
ATOM 1896 C CA . TYR A 1 242 ? -19.278 8.836 30.400 1.00 75.06 242 TYR A CA 1
ATOM 1897 C C . TYR A 1 242 ? -19.484 9.152 31.877 1.00 75.06 242 TYR A C 1
ATOM 1899 O O . TYR A 1 242 ? -20.616 9.291 32.346 1.00 75.06 242 TYR A O 1
ATOM 1907 N N . ASP A 1 243 ? -18.369 9.273 32.592 1.00 63.66 243 ASP A N 1
ATOM 1908 C CA . ASP A 1 243 ? -18.353 9.957 33.876 1.00 63.66 243 ASP A CA 1
ATOM 1909 C C . ASP A 1 243 ? -18.387 11.481 33.659 1.00 63.66 243 ASP A C 1
ATOM 1911 O O . ASP A 1 243 ? -18.294 11.985 32.537 1.00 63.66 243 ASP A O 1
ATOM 1915 N N . GLU A 1 244 ? -18.506 12.237 34.746 1.00 58.97 244 GLU A N 1
ATOM 1916 C CA . GLU A 1 244 ? -18.510 13.708 34.721 1.00 58.97 244 GLU A CA 1
ATOM 1917 C C . GLU A 1 244 ? -17.176 14.338 34.256 1.00 58.97 244 GLU A C 1
ATOM 1919 O O . GLU A 1 244 ? -17.085 15.556 34.075 1.00 58.97 244 GLU A O 1
ATOM 1924 N N . HIS A 1 245 ? -16.139 13.524 34.033 1.00 55.47 245 HIS A N 1
ATOM 1925 C CA . HIS A 1 245 ? -14.807 13.953 33.607 1.00 55.47 245 HIS A CA 1
ATOM 1926 C C . HIS A 1 245 ? -14.537 13.679 32.119 1.00 55.47 245 HIS A C 1
ATOM 1928 O O . HIS A 1 245 ? -13.562 14.198 31.572 1.00 55.47 245 HIS A O 1
ATOM 1934 N N . SER A 1 246 ? -15.393 12.898 31.457 1.00 71.25 246 SER A N 1
ATOM 1935 C CA . SER A 1 246 ? -15.206 12.455 30.078 1.00 71.25 246 SER A CA 1
ATOM 1936 C C . SER A 1 246 ? -15.899 13.379 29.076 1.00 71.25 246 SER A C 1
ATOM 1938 O O . SER A 1 246 ? -17.040 13.810 29.263 1.00 71.25 246 SER A O 1
ATOM 1940 N N . VAL A 1 247 ? -15.193 13.667 27.982 1.00 80.19 247 VAL A N 1
ATOM 1941 C CA . VAL A 1 247 ? -15.662 14.536 26.898 1.00 80.19 247 VAL A CA 1
ATOM 1942 C C . VAL A 1 247 ? -15.858 13.721 25.625 1.00 80.19 247 VAL A C 1
ATOM 1944 O O . VAL A 1 247 ? -15.081 12.809 25.344 1.00 80.19 247 VAL A O 1
ATOM 1947 N N . ILE A 1 248 ? -16.891 14.059 24.857 1.00 83.75 248 ILE A N 1
ATOM 1948 C CA . ILE A 1 248 ? -17.142 13.476 23.539 1.00 83.75 248 ILE A CA 1
ATOM 1949 C C . ILE A 1 248 ? -15.973 13.684 22.573 1.00 83.75 248 ILE A C 1
ATOM 1951 O O . ILE A 1 248 ? -15.338 14.740 22.526 1.00 83.75 248 ILE A O 1
ATOM 1955 N N . ASP A 1 249 ? -15.722 12.661 21.761 1.00 85.31 249 ASP A N 1
ATOM 1956 C CA . ASP A 1 249 ? -14.780 12.743 20.652 1.00 85.31 249 ASP A CA 1
ATOM 1957 C C . ASP A 1 249 ? -15.326 13.693 19.572 1.00 85.31 249 ASP A C 1
ATOM 1959 O O . ASP A 1 249 ? -16.409 13.483 19.015 1.00 85.31 249 ASP A O 1
ATOM 1963 N N . ARG A 1 250 ? -14.570 14.754 19.272 1.00 84.62 250 ARG A N 1
ATOM 1964 C CA . ARG A 1 250 ? -14.966 15.764 18.285 1.00 84.62 250 ARG A CA 1
ATOM 1965 C C . ARG A 1 250 ? -14.944 15.241 16.856 1.00 84.62 250 ARG A C 1
ATOM 1967 O O . ARG A 1 250 ? -15.784 15.660 16.063 1.00 84.62 250 ARG A O 1
ATOM 1974 N N . ASP A 1 251 ? -14.050 14.310 16.543 1.00 85.81 251 ASP A N 1
ATOM 1975 C CA . ASP A 1 251 ? -14.005 13.694 15.218 1.00 85.81 251 ASP A CA 1
ATOM 1976 C C . ASP A 1 251 ? -15.249 12.821 15.007 1.00 85.81 251 ASP A C 1
ATOM 1978 O O . ASP A 1 251 ? -15.787 12.737 13.904 1.00 85.81 251 ASP A O 1
ATOM 1982 N N . GLN A 1 252 ? -15.744 12.192 16.080 1.00 87.50 252 GLN A N 1
ATOM 1983 C CA . GLN A 1 252 ? -17.003 11.448 16.065 1.00 87.50 252 GLN A CA 1
ATOM 1984 C C . GLN A 1 252 ? -18.215 12.348 15.844 1.00 87.50 252 GLN A C 1
ATOM 1986 O O . GLN A 1 252 ? -19.033 12.044 14.977 1.00 87.50 252 GLN A O 1
ATOM 1991 N N . LEU A 1 253 ? -18.316 13.456 16.582 1.00 90.25 253 LEU A N 1
ATOM 1992 C CA . LEU A 1 253 ? -19.410 14.410 16.402 1.00 90.25 253 LEU A CA 1
ATOM 1993 C C . LEU A 1 253 ? -19.441 14.963 14.969 1.00 90.25 253 LEU A C 1
ATOM 1995 O O . LEU A 1 253 ? -20.495 14.960 14.333 1.00 90.25 253 LEU A O 1
ATOM 1999 N N . ARG A 1 254 ? -18.278 15.359 14.438 1.00 90.56 254 ARG A N 1
ATOM 2000 C CA . ARG A 1 254 ? -18.122 15.836 13.056 1.00 90.56 254 ARG A CA 1
ATOM 2001 C C . ARG A 1 254 ? -18.644 14.824 12.039 1.00 90.56 254 ARG A C 1
ATOM 2003 O O . ARG A 1 254 ? -19.379 15.184 11.120 1.00 90.56 254 ARG A O 1
ATOM 2010 N N . ASP A 1 255 ? -18.271 13.557 12.197 1.00 92.75 255 ASP A N 1
ATOM 2011 C CA . ASP A 1 255 ? -18.724 12.499 11.298 1.00 92.75 255 ASP A CA 1
ATOM 2012 C C . ASP A 1 255 ? -20.249 12.335 11.355 1.00 92.75 255 ASP A C 1
ATOM 2014 O O . ASP A 1 255 ? -20.878 12.220 10.306 1.00 92.75 255 ASP A O 1
ATOM 2018 N N . TYR A 1 256 ? -20.870 12.386 12.536 1.00 93.81 256 TYR A N 1
ATOM 2019 C CA . TYR A 1 256 ? -22.328 12.283 12.657 1.00 93.81 256 TYR A CA 1
ATOM 2020 C C . TYR A 1 256 ? -23.065 13.477 12.048 1.00 93.81 256 TYR A C 1
ATOM 2022 O O . TYR A 1 256 ? -24.041 13.275 11.325 1.00 93.81 256 TYR A O 1
ATOM 2030 N N . GLN A 1 257 ? -22.566 14.700 12.237 1.00 92.69 257 GLN A N 1
ATOM 2031 C CA . GLN A 1 257 ? -23.104 15.886 11.560 1.00 92.69 257 GLN A CA 1
ATOM 2032 C C . GLN A 1 257 ? -23.011 15.751 10.041 1.00 92.69 257 GLN A C 1
ATOM 2034 O O . GLN A 1 257 ? -23.922 16.134 9.309 1.00 92.69 257 GLN A O 1
ATOM 2039 N N . LEU A 1 258 ? -21.902 15.207 9.535 1.00 94.25 258 LEU A N 1
ATOM 2040 C CA . LEU A 1 258 ? -21.742 14.970 8.106 1.00 94.25 258 LEU A CA 1
ATOM 2041 C C . LEU A 1 258 ? -22.755 13.935 7.593 1.00 94.25 258 LEU A C 1
ATOM 2043 O O . LEU A 1 258 ? -23.345 14.140 6.532 1.00 94.25 258 LEU A O 1
ATOM 2047 N N . MET A 1 259 ? -23.001 12.864 8.352 1.00 94.88 259 MET A N 1
ATOM 2048 C CA . MET A 1 259 ? -24.030 11.869 8.028 1.00 94.88 259 MET A CA 1
ATOM 2049 C C . MET A 1 259 ? -25.439 12.478 8.010 1.00 94.88 259 MET A C 1
ATOM 2051 O O . MET A 1 259 ? -26.219 12.190 7.101 1.00 94.88 259 MET A O 1
ATOM 2055 N N . GLU A 1 260 ? -25.760 13.337 8.979 1.00 95.25 260 GLU A N 1
ATOM 2056 C CA . GLU A 1 260 ? -27.039 14.048 9.043 1.00 95.25 260 GLU A CA 1
ATOM 2057 C C . GLU A 1 260 ? -27.210 15.022 7.876 1.00 95.25 260 GLU A C 1
ATOM 2059 O O . GLU A 1 260 ? -28.219 14.958 7.174 1.00 95.25 260 GLU A O 1
ATOM 2064 N N . ARG A 1 261 ? -26.200 15.857 7.591 1.00 94.75 261 ARG A N 1
ATOM 2065 C CA . ARG A 1 261 ? -26.210 16.785 6.445 1.00 94.75 261 ARG A CA 1
ATOM 2066 C C . ARG A 1 261 ? -26.386 16.059 5.114 1.00 94.75 261 ARG A C 1
ATOM 2068 O O . ARG A 1 261 ? -27.073 16.560 4.226 1.00 94.75 261 ARG A O 1
ATOM 2075 N N . ALA A 1 262 ? -25.792 14.876 4.971 1.00 95.62 262 ALA A N 1
ATOM 2076 C CA . ALA A 1 262 ? -25.968 14.050 3.783 1.00 95.62 262 ALA A CA 1
ATOM 2077 C C . ALA A 1 262 ? -27.371 13.434 3.666 1.00 95.62 262 ALA A C 1
ATOM 2079 O O . ALA A 1 262 ? -27.800 13.062 2.570 1.00 95.62 262 ALA A O 1
ATOM 2080 N N . GLY A 1 263 ? -28.089 13.303 4.784 1.00 96.56 263 GLY A N 1
ATOM 2081 C CA . GLY A 1 263 ? -29.425 12.718 4.869 1.00 96.56 263 GLY A CA 1
ATOM 2082 C C . GLY A 1 263 ? -29.458 11.192 4.727 1.00 96.56 263 GLY A C 1
ATOM 2083 O O . GLY A 1 263 ? -30.528 10.577 4.811 1.00 96.56 263 GLY A O 1
ATOM 2084 N N . TYR A 1 264 ? -28.315 10.553 4.468 1.00 97.00 264 TYR A N 1
ATOM 2085 C CA . TYR A 1 264 ? -28.181 9.103 4.396 1.00 97.00 264 TYR A CA 1
ATOM 2086 C C . TYR A 1 264 ? -26.723 8.647 4.480 1.00 97.00 264 TYR A C 1
ATOM 2088 O O . TYR A 1 264 ? -25.797 9.398 4.189 1.00 97.00 264 TYR A O 1
ATOM 2096 N N . VAL A 1 265 ? -26.555 7.363 4.784 1.00 96.50 265 VAL A N 1
ATOM 2097 C CA . VAL A 1 265 ? -25.289 6.629 4.720 1.00 96.50 265 VAL A CA 1
ATOM 2098 C C . VAL A 1 265 ? -25.484 5.282 4.027 1.00 96.50 265 VAL A C 1
ATOM 2100 O O . VAL A 1 265 ? -26.610 4.823 3.832 1.00 96.50 265 VAL A O 1
ATOM 2103 N N . ILE A 1 266 ? -24.387 4.639 3.648 1.00 95.50 266 ILE A N 1
ATOM 2104 C CA . ILE A 1 266 ? -24.336 3.251 3.192 1.00 95.50 266 ILE A CA 1
ATOM 2105 C C . ILE A 1 266 ? -23.834 2.390 4.353 1.00 95.50 266 ILE A C 1
ATOM 2107 O O . ILE A 1 266 ? -22.720 2.590 4.842 1.00 95.50 266 ILE A O 1
ATOM 2111 N N . ASP A 1 267 ? -24.654 1.446 4.813 1.00 93.50 267 ASP A N 1
ATOM 2112 C CA . ASP A 1 267 ? -24.272 0.538 5.892 1.00 93.50 267 ASP A CA 1
ATOM 2113 C C . ASP A 1 267 ? -23.237 -0.508 5.430 1.00 93.50 267 ASP A C 1
ATOM 2115 O O . ASP A 1 267 ? -22.948 -0.672 4.243 1.00 93.50 267 ASP A O 1
ATOM 2119 N N . ALA A 1 268 ? -22.683 -1.266 6.375 1.00 88.44 268 ALA A N 1
ATOM 2120 C CA . ALA A 1 268 ? -21.704 -2.319 6.108 1.00 88.44 268 ALA A CA 1
ATOM 2121 C C . ALA A 1 268 ? -22.226 -3.458 5.206 1.00 88.44 268 ALA A C 1
ATOM 2123 O O . ALA A 1 268 ? -21.431 -4.240 4.688 1.00 88.44 268 ALA A O 1
ATOM 2124 N N . LYS A 1 269 ? -23.546 -3.567 5.014 1.00 89.88 269 LYS A N 1
ATOM 2125 C CA . LYS A 1 269 ? -24.185 -4.526 4.102 1.00 89.88 269 LYS A CA 1
ATOM 2126 C C . LYS A 1 269 ? -24.445 -3.919 2.716 1.00 89.88 269 LYS A C 1
ATOM 2128 O O . LYS A 1 269 ? -24.942 -4.622 1.841 1.00 89.88 269 LYS A O 1
ATOM 2133 N N . GLY A 1 270 ? -24.112 -2.645 2.504 1.00 91.19 270 GLY A N 1
ATOM 2134 C CA . GLY A 1 270 ? -24.342 -1.918 1.259 1.00 91.19 270 GLY A CA 1
ATOM 2135 C C . GLY A 1 270 ? -25.732 -1.286 1.143 1.00 91.19 270 GLY A C 1
ATOM 2136 O O . GLY A 1 270 ? -26.074 -0.783 0.074 1.00 91.19 270 GLY A O 1
ATOM 2137 N N . ASN A 1 271 ? -26.543 -1.291 2.204 1.00 95.06 271 ASN A N 1
ATOM 2138 C CA . ASN A 1 271 ? -27.873 -0.689 2.181 1.00 95.06 271 ASN A CA 1
ATOM 2139 C C . ASN A 1 271 ? -27.796 0.811 2.436 1.00 95.06 271 ASN A C 1
ATOM 2141 O O . ASN A 1 271 ? -27.061 1.273 3.308 1.00 95.06 271 ASN A O 1
ATOM 2145 N N . ARG A 1 272 ? -28.633 1.572 1.732 1.00 96.75 272 ARG A N 1
ATOM 2146 C CA . ARG A 1 272 ? -28.832 2.991 2.017 1.00 96.75 272 ARG A CA 1
ATOM 2147 C C . ARG A 1 272 ? -29.710 3.156 3.257 1.00 96.75 272 ARG A C 1
ATOM 2149 O O . ARG A 1 272 ? -30.882 2.789 3.228 1.00 96.75 272 ARG A O 1
ATOM 2156 N N . VAL A 1 273 ? -29.155 3.739 4.313 1.00 96.19 273 VAL A N 1
ATOM 2157 C CA . VAL A 1 273 ? -29.845 4.042 5.572 1.00 96.19 273 VAL A CA 1
ATOM 2158 C C . VAL A 1 273 ? -30.057 5.545 5.662 1.00 96.19 273 VAL A C 1
ATOM 2160 O O . VAL A 1 273 ? -29.111 6.316 5.523 1.00 96.19 273 VAL A O 1
ATOM 2163 N N . ARG A 1 274 ? -31.304 5.970 5.857 1.00 97.50 274 ARG A N 1
ATOM 2164 C CA . ARG A 1 274 ? -31.663 7.384 6.006 1.00 97.50 274 ARG A CA 1
ATOM 2165 C C . ARG A 1 274 ? -31.217 7.893 7.376 1.00 97.50 274 ARG A C 1
ATOM 2167 O O . ARG A 1 274 ? -31.458 7.209 8.364 1.00 97.50 274 ARG A O 1
ATOM 2174 N N . ILE A 1 275 ? -30.636 9.091 7.414 1.00 97.12 275 ILE A N 1
ATOM 2175 C CA . ILE A 1 275 ? -30.249 9.788 8.646 1.00 97.12 275 ILE A CA 1
ATOM 2176 C C . ILE A 1 275 ? -30.973 11.132 8.679 1.00 97.12 275 ILE A C 1
ATOM 2178 O O . ILE A 1 275 ? -30.943 11.867 7.695 1.00 97.12 275 ILE A O 1
ATOM 2182 N N . THR A 1 276 ? -31.669 11.432 9.772 1.00 96.62 276 THR A N 1
ATOM 2183 C CA . THR A 1 276 ? -32.471 12.662 9.908 1.00 96.62 276 THR A CA 1
ATOM 2184 C C . THR A 1 276 ? -32.096 13.531 11.088 1.00 96.62 276 THR A C 1
ATOM 2186 O O . THR A 1 276 ? -32.461 14.699 11.089 1.00 96.62 276 THR A O 1
ATOM 2189 N N . SER A 1 277 ? -31.472 12.948 12.106 1.00 95.62 277 SER A N 1
ATOM 2190 C CA . SER A 1 277 ? -31.026 13.654 13.302 1.00 95.62 277 SER A CA 1
ATOM 2191 C C . SER A 1 277 ? -29.974 12.841 14.037 1.00 95.62 277 SER A C 1
ATOM 2193 O O . SER A 1 277 ? -29.974 11.610 13.951 1.00 95.62 277 SER A O 1
ATOM 2195 N N . VAL A 1 278 ? -29.107 13.519 14.783 1.00 95.12 278 VAL A N 1
ATOM 2196 C CA . VAL A 1 278 ? -28.120 12.897 15.675 1.00 95.12 278 VAL A CA 1
ATOM 2197 C C . VAL A 1 278 ? -28.564 13.052 17.127 1.00 95.12 278 VAL A C 1
ATOM 2199 O O . VAL A 1 278 ? -28.940 14.139 17.567 1.00 95.12 278 VAL A O 1
ATOM 2202 N N . ASN A 1 279 ? -28.517 11.956 17.886 1.00 94.56 279 ASN A N 1
ATOM 2203 C CA . ASN A 1 279 ? -28.936 11.895 19.281 1.00 94.56 279 ASN A CA 1
ATOM 2204 C C . ASN A 1 279 ? -27.845 11.249 20.137 1.00 94.56 279 ASN A C 1
ATOM 2206 O O . ASN A 1 279 ? -27.408 10.131 19.861 1.00 94.56 279 ASN A O 1
ATOM 2210 N N . TYR A 1 280 ? -27.470 11.921 21.221 1.00 93.44 280 TYR A N 1
ATOM 2211 C CA . TYR A 1 280 ? -26.578 11.371 22.239 1.00 93.44 280 TYR A CA 1
ATOM 2212 C C . TYR A 1 280 ? -27.368 11.024 23.494 1.00 93.44 280 TYR A C 1
ATOM 2214 O O . TYR A 1 280 ? -28.093 11.866 24.018 1.00 93.44 280 TYR A O 1
ATOM 2222 N N . LEU A 1 281 ? -27.210 9.800 23.993 1.00 92.44 281 LEU A N 1
ATOM 2223 C CA . LEU A 1 281 ? -27.806 9.342 25.246 1.00 92.44 281 LEU A CA 1
ATOM 2224 C C . LEU A 1 281 ? -26.724 9.168 26.314 1.00 92.44 281 LEU A C 1
ATOM 2226 O O . LEU A 1 281 ? -25.899 8.262 26.226 1.00 92.44 281 LEU A O 1
ATOM 2230 N N . PHE A 1 282 ? -26.763 9.995 27.352 1.00 91.25 282 PHE A N 1
ATOM 2231 C CA . PHE A 1 282 ? -25.831 9.938 28.474 1.00 91.25 282 PHE A CA 1
ATOM 2232 C C . PHE A 1 282 ? -26.376 9.126 29.649 1.00 91.25 282 PHE A C 1
ATOM 2234 O O . PHE A 1 282 ? -27.575 9.114 29.936 1.00 91.25 282 PHE A O 1
ATOM 2241 N N . SER A 1 283 ? -25.470 8.479 30.380 1.00 88.31 283 SER A N 1
ATOM 2242 C CA . SER A 1 283 ? -25.799 7.697 31.579 1.00 88.31 283 SER A CA 1
ATOM 2243 C C . SER A 1 283 ? -26.318 8.530 32.749 1.00 88.31 283 SER A C 1
ATOM 2245 O O . SER A 1 283 ? -26.930 7.973 33.659 1.00 88.31 283 SER A O 1
ATOM 2247 N N . SER A 1 284 ? -26.090 9.844 32.747 1.00 88.25 284 SER A N 1
ATOM 2248 C CA . SER A 1 284 ? -26.544 10.755 33.794 1.00 88.25 284 SER A CA 1
ATOM 2249 C C . SER A 1 284 ? -26.713 12.181 33.274 1.00 88.25 284 SER A C 1
ATOM 2251 O O . SER A 1 284 ? -26.133 12.560 32.253 1.00 88.25 284 SER A O 1
ATOM 2253 N N . ARG A 1 285 ? -27.473 12.994 34.017 1.00 89.69 285 ARG A N 1
ATOM 2254 C CA . ARG A 1 285 ? -27.604 14.432 33.751 1.00 89.69 285 ARG A CA 1
ATOM 2255 C C . ARG A 1 285 ? -26.257 15.157 33.825 1.00 89.69 285 ARG A C 1
ATOM 2257 O O . ARG A 1 285 ? -25.974 15.960 32.950 1.00 89.69 285 ARG A O 1
ATOM 2264 N N . ALA A 1 286 ? -25.413 14.830 34.804 1.00 86.69 286 ALA A N 1
ATOM 2265 C CA . ALA A 1 286 ? -24.097 15.453 34.969 1.00 86.69 286 ALA A CA 1
ATOM 2266 C C . ALA A 1 286 ? -23.173 15.202 33.761 1.00 86.69 286 ALA A C 1
ATOM 2268 O O . ALA A 1 286 ? -22.496 16.113 33.287 1.00 86.69 286 ALA A O 1
ATOM 2269 N N . ALA A 1 287 ? -23.188 13.985 33.205 1.00 85.88 287 ALA A N 1
ATOM 2270 C CA . ALA A 1 287 ? -22.433 13.668 31.992 1.00 85.88 287 ALA A CA 1
ATOM 2271 C C . ALA A 1 287 ? -22.954 14.440 30.763 1.00 85.88 287 ALA A C 1
ATOM 2273 O O . ALA A 1 287 ? -22.154 14.888 29.938 1.00 85.88 287 ALA A O 1
ATOM 2274 N N . ALA A 1 288 ? -24.274 14.640 30.661 1.00 90.06 288 ALA A N 1
ATOM 2275 C CA . ALA A 1 288 ? -24.872 15.483 29.626 1.00 90.06 288 ALA A CA 1
ATOM 2276 C C . ALA A 1 288 ? -24.488 16.965 29.798 1.00 90.06 288 ALA A C 1
ATOM 2278 O O . ALA A 1 288 ? -24.019 17.576 28.842 1.00 90.06 288 ALA A O 1
ATOM 2279 N N . GLU A 1 289 ? -24.588 17.517 31.014 1.00 90.81 289 GLU A N 1
ATOM 2280 C CA . GLU A 1 289 ? -24.181 18.896 31.348 1.00 90.81 289 GLU A CA 1
ATOM 2281 C C . GLU A 1 289 ? -22.720 19.158 30.986 1.00 90.81 289 GLU A C 1
ATOM 2283 O O . GLU A 1 289 ? -22.388 20.200 30.432 1.00 90.81 289 GLU A O 1
ATOM 2288 N N . LYS A 1 290 ? -21.836 18.186 31.225 1.00 88.12 290 LYS A N 1
ATOM 2289 C CA . LYS A 1 290 ? -20.419 18.316 30.880 1.00 88.12 290 LYS A CA 1
ATOM 2290 C C . LYS A 1 290 ? -20.166 18.436 29.375 1.00 88.12 290 LYS A C 1
ATOM 2292 O O . LYS A 1 290 ? -19.165 19.026 28.968 1.00 88.12 290 LYS A O 1
ATOM 2297 N N . ASN A 1 291 ? -21.039 17.846 28.563 1.00 89.19 291 ASN A N 1
ATOM 2298 C CA . ASN A 1 291 ? -20.862 17.719 27.120 1.00 89.19 291 ASN A CA 1
ATOM 2299 C C . ASN A 1 291 ? -21.766 18.654 26.306 1.00 89.19 291 ASN A C 1
ATOM 2301 O O . ASN A 1 291 ? -21.578 18.758 25.092 1.00 89.19 291 ASN A O 1
ATOM 2305 N N . ILE A 1 292 ? -22.711 19.355 26.944 1.00 90.25 292 ILE A N 1
ATOM 2306 C CA . ILE A 1 292 ? -23.715 20.161 26.240 1.00 90.25 292 ILE A CA 1
ATOM 2307 C C . ILE A 1 292 ? -23.091 21.280 25.410 1.00 90.25 292 ILE A C 1
ATOM 2309 O O . ILE A 1 292 ? -23.514 21.496 24.282 1.00 90.25 292 ILE A O 1
ATOM 2313 N N . ASP A 1 293 ? -22.035 21.931 25.900 1.00 88.75 293 ASP A N 1
ATOM 2314 C CA . ASP A 1 293 ? -21.385 23.026 25.172 1.00 88.75 293 ASP A CA 1
ATOM 2315 C C . ASP A 1 293 ? -20.758 22.577 23.845 1.00 88.75 293 ASP A C 1
ATOM 2317 O O . ASP A 1 293 ? -20.590 23.390 22.939 1.00 88.75 293 ASP A O 1
ATOM 2321 N N . TYR A 1 294 ? -20.431 21.289 23.705 1.00 86.25 294 TYR A N 1
ATOM 2322 C CA . TYR A 1 294 ? -19.933 20.721 22.451 1.00 86.25 294 TYR A CA 1
ATOM 2323 C C . TYR A 1 294 ? -21.056 20.251 21.523 1.00 86.25 294 TYR A C 1
ATOM 2325 O O . TYR A 1 294 ? -20.847 20.173 20.319 1.00 86.25 294 TYR A O 1
ATOM 2333 N N . LEU A 1 295 ? -22.217 19.905 22.082 1.00 90.44 295 LEU A N 1
ATOM 2334 C CA . LEU A 1 295 ? -23.341 19.298 21.366 1.00 90.44 295 LEU A CA 1
ATOM 2335 C C . LEU A 1 295 ? -24.443 20.307 21.014 1.00 90.44 295 LEU A C 1
ATOM 2337 O O . LEU A 1 295 ? -25.312 20.008 20.195 1.00 90.44 295 LEU A O 1
ATOM 2341 N N . ARG A 1 296 ? -24.435 21.495 21.629 1.00 87.81 296 ARG A N 1
ATOM 2342 C CA . ARG A 1 296 ? -25.465 22.522 21.449 1.00 87.81 296 ARG A CA 1
ATOM 2343 C C . ARG A 1 296 ? -25.525 22.960 19.984 1.00 87.81 296 ARG A C 1
ATOM 2345 O O . ARG A 1 296 ? -24.561 23.491 19.450 1.00 87.81 296 ARG A O 1
ATOM 2352 N N . GLY A 1 297 ? -26.690 22.766 19.365 1.00 85.19 297 GLY A N 1
ATOM 2353 C CA . GLY A 1 297 ? -26.927 23.071 17.948 1.00 85.19 297 GLY A CA 1
ATOM 2354 C C . GLY A 1 297 ? -26.462 21.984 16.978 1.00 85.19 297 GLY A C 1
ATOM 2355 O O . GLY A 1 297 ? -26.765 22.080 15.796 1.00 85.19 297 GLY A O 1
ATOM 2356 N N . GLU A 1 298 ? -25.791 20.948 17.482 1.00 88.56 298 GLU A N 1
ATOM 2357 C CA . GLU A 1 298 ? -25.124 19.923 16.679 1.00 88.56 298 GLU A CA 1
ATOM 2358 C C . GLU A 1 298 ? -25.723 18.526 16.859 1.00 88.56 298 GLU A C 1
ATOM 2360 O O . GLU A 1 298 ? -25.644 17.694 15.961 1.00 88.56 298 GLU A O 1
ATOM 2365 N N . ALA A 1 299 ? -26.325 18.248 18.017 1.00 92.50 299 ALA A N 1
ATOM 2366 C CA . ALA A 1 299 ? -27.074 17.025 18.265 1.00 92.50 299 ALA A CA 1
ATOM 2367 C C . ALA A 1 299 ? -28.133 17.241 19.349 1.00 92.50 299 ALA A C 1
ATOM 2369 O O . ALA A 1 299 ? -28.034 18.138 20.189 1.00 92.50 299 ALA A O 1
ATOM 2370 N N . THR A 1 300 ? -29.130 16.361 19.377 1.00 94.38 300 THR A N 1
ATOM 2371 C CA . THR A 1 300 ? -30.093 16.312 20.480 1.00 94.38 300 THR A CA 1
ATOM 2372 C C . THR A 1 300 ? -29.505 15.508 21.636 1.00 94.38 300 THR A C 1
ATOM 2374 O O . THR A 1 300 ? -29.043 14.379 21.456 1.00 94.38 300 THR A O 1
ATOM 2377 N N . VAL A 1 301 ? -29.517 16.085 22.836 1.00 94.69 301 VAL A N 1
ATOM 2378 C CA . VAL A 1 301 ? -28.896 15.485 24.020 1.00 94.69 301 VAL A CA 1
ATOM 2379 C C . VAL A 1 301 ? -29.960 14.909 24.942 1.00 94.69 301 VAL A C 1
ATOM 2381 O O . VAL A 1 301 ? -30.911 15.585 25.323 1.00 94.69 301 VAL A O 1
ATOM 2384 N N . TRP A 1 302 ? -29.772 13.656 25.329 1.00 94.88 302 TRP A N 1
ATOM 2385 C CA . TRP A 1 302 ? -30.639 12.908 26.225 1.00 94.88 302 TRP A CA 1
ATOM 2386 C C . TRP A 1 302 ? -29.826 12.379 27.400 1.00 94.88 302 TRP A C 1
ATOM 2388 O O . TRP A 1 302 ? -28.634 12.101 27.271 1.00 94.88 302 TRP A O 1
ATOM 2398 N N . TYR A 1 303 ? -30.468 12.178 28.543 1.00 93.00 303 TYR A N 1
ATOM 2399 C CA . TYR A 1 303 ? -29.847 11.532 29.694 1.00 93.00 303 TYR A CA 1
ATOM 2400 C C . TYR A 1 303 ? -30.807 10.573 30.384 1.00 93.00 303 TYR A C 1
ATOM 2402 O O . TYR A 1 303 ? -32.026 10.677 30.239 1.00 93.00 303 TYR A O 1
ATOM 2410 N N . VAL A 1 304 ? -30.256 9.635 31.150 1.00 91.12 304 VAL A N 1
ATOM 2411 C CA . VAL A 1 304 ? -31.052 8.728 31.977 1.00 91.12 304 VAL A CA 1
ATOM 2412 C C . VAL A 1 304 ? -31.174 9.269 33.396 1.00 91.12 304 VAL A C 1
ATOM 2414 O O . VAL A 1 304 ? -30.185 9.536 34.079 1.00 91.12 304 VAL A O 1
ATOM 2417 N N . GLU A 1 305 ? -32.415 9.412 33.844 1.00 89.94 305 GLU A N 1
ATOM 2418 C CA . GLU A 1 305 ? -32.786 9.661 35.229 1.00 89.94 305 GLU A CA 1
ATOM 2419 C C . GLU A 1 305 ? -33.103 8.318 35.901 1.00 89.94 305 GLU A C 1
ATOM 2421 O O . GLU A 1 305 ? -34.087 7.657 35.565 1.00 89.94 305 GLU A O 1
ATOM 2426 N N . TRP A 1 306 ? -32.236 7.886 36.818 1.00 84.81 306 TRP A N 1
ATOM 2427 C CA . TRP A 1 306 ? -32.337 6.579 37.472 1.00 84.81 306 TRP A CA 1
ATOM 2428 C C . TRP A 1 306 ? -33.216 6.613 38.722 1.00 84.81 306 TRP A C 1
ATOM 2430 O O . TRP A 1 306 ? -32.934 7.344 39.681 1.00 84.81 306 TRP A O 1
ATOM 2440 N N . HIS A 1 307 ? -34.215 5.736 38.752 1.00 83.06 307 HIS A N 1
ATOM 2441 C CA . HIS A 1 307 ? -35.111 5.511 39.883 1.00 83.06 307 HIS A CA 1
ATOM 2442 C C . HIS A 1 307 ? -34.482 4.593 40.933 1.00 83.06 307 HIS A C 1
ATOM 2444 O O . HIS A 1 307 ? -33.504 3.887 40.685 1.00 83.06 307 HIS A O 1
ATOM 2450 N N . SER A 1 308 ? -35.043 4.599 42.144 1.00 74.69 308 SER A N 1
ATOM 2451 C CA . SER A 1 308 ? -34.538 3.796 43.268 1.00 74.69 308 SER A CA 1
ATOM 2452 C C . SER A 1 308 ? -34.716 2.285 43.089 1.00 74.69 308 SER A C 1
ATOM 2454 O O . SER A 1 308 ? -34.083 1.518 43.805 1.00 74.69 308 SER A O 1
ATOM 2456 N N . ASP A 1 309 ? -35.571 1.854 42.162 1.00 76.00 309 ASP A N 1
ATOM 2457 C CA . ASP A 1 309 ? -35.794 0.446 41.812 1.00 76.00 309 ASP A CA 1
ATOM 2458 C C . ASP A 1 309 ? -34.851 -0.064 40.703 1.00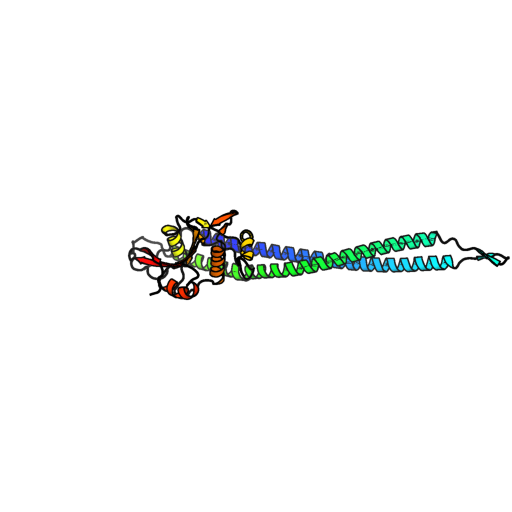 76.00 309 ASP A C 1
ATOM 2460 O O . ASP A 1 309 ? -34.940 -1.223 40.300 1.00 76.00 309 ASP A O 1
ATOM 2464 N N . GLY A 1 310 ? -33.939 0.787 40.216 1.00 68.69 310 GLY A N 1
ATOM 2465 C CA . GLY A 1 310 ? -33.002 0.465 39.138 1.00 68.69 310 GLY A CA 1
ATOM 2466 C C . GLY A 1 310 ? -33.569 0.650 37.728 1.00 68.69 310 GLY A C 1
ATOM 2467 O O . GLY A 1 310 ? -32.842 0.450 36.755 1.00 68.69 310 GLY A O 1
ATOM 2468 N N . SER A 1 311 ? -34.833 1.061 37.588 1.00 77.94 311 SER A N 1
ATOM 2469 C CA . SER A 1 311 ? -35.359 1.522 36.303 1.00 77.94 311 SER A CA 1
ATOM 2470 C C . SER A 1 311 ? -34.804 2.910 35.955 1.00 77.94 311 SER A C 1
ATOM 2472 O O . SER A 1 311 ? -34.382 3.673 36.826 1.00 77.94 311 SER A O 1
ATOM 2474 N N . GLY A 1 312 ? -34.762 3.239 34.665 1.00 85.12 312 GLY A N 1
ATOM 2475 C CA . GLY A 1 312 ? -34.275 4.527 34.176 1.00 85.12 312 GLY A CA 1
ATOM 2476 C C . GLY A 1 312 ? -35.295 5.167 33.247 1.00 85.12 312 GLY A C 1
ATOM 2477 O O . GLY A 1 312 ? -35.851 4.495 32.380 1.00 85.12 312 GLY A O 1
ATOM 2478 N N . THR A 1 313 ? -35.544 6.462 33.412 1.00 88.94 313 THR A N 1
ATOM 2479 C CA . THR A 1 313 ? -36.346 7.251 32.472 1.00 88.94 313 THR A CA 1
ATOM 2480 C C . THR A 1 313 ? -35.428 8.110 31.621 1.00 88.94 313 THR A C 1
ATOM 2482 O O . THR A 1 313 ? -34.602 8.849 32.146 1.00 88.94 313 THR A O 1
ATOM 2485 N N . VAL A 1 314 ? -35.579 8.027 30.300 1.00 92.19 314 VAL A N 1
ATOM 2486 C CA . VAL A 1 314 ? -34.855 8.904 29.376 1.00 92.19 314 VAL A CA 1
ATOM 2487 C C . VAL A 1 314 ? -35.507 10.281 29.372 1.00 92.19 314 VAL A C 1
ATOM 2489 O O . VAL A 1 314 ? -36.721 10.408 29.211 1.00 92.19 314 VAL A O 1
ATOM 2492 N N . ARG A 1 315 ? -34.691 11.312 29.562 1.00 94.19 315 ARG A N 1
ATOM 2493 C CA . ARG A 1 315 ? -35.087 12.717 29.587 1.00 94.19 315 ARG A CA 1
ATOM 2494 C C . ARG A 1 315 ? -34.342 13.475 28.504 1.00 94.19 315 ARG A C 1
ATOM 2496 O O . ARG A 1 315 ? -33.157 13.228 28.281 1.00 94.19 315 ARG A O 1
ATOM 2503 N N . LEU A 1 316 ? -35.041 14.400 27.856 1.00 93.88 316 LEU A N 1
ATOM 2504 C CA . LEU A 1 316 ? -34.403 15.395 27.006 1.00 93.88 316 LEU A CA 1
ATOM 2505 C C . LEU A 1 316 ? -33.607 16.353 27.895 1.00 93.88 316 LEU A C 1
ATOM 2507 O O . LEU A 1 316 ? -34.067 16.738 28.974 1.00 93.88 316 LEU A O 1
ATOM 2511 N N . PHE A 1 317 ? -32.408 16.713 27.459 1.00 92.56 317 PHE A N 1
ATOM 2512 C CA . PHE A 1 317 ? -31.627 17.753 28.100 1.00 92.56 317 PHE A CA 1
ATOM 2513 C C . PHE A 1 317 ? -32.111 19.124 27.610 1.00 92.56 317 PHE A C 1
ATOM 2515 O O . PHE A 1 317 ? -31.829 19.521 26.482 1.00 92.56 317 PHE A O 1
ATOM 2522 N N . GLU A 1 318 ? -32.869 19.827 28.451 1.00 86.06 318 GLU A N 1
ATOM 2523 C CA . GLU A 1 318 ? -33.314 21.203 28.212 1.00 86.06 318 GLU A CA 1
ATOM 2524 C C . GLU A 1 318 ? -32.430 22.158 29.029 1.00 86.06 318 GLU A C 1
ATOM 2526 O O . GLU A 1 318 ? -32.292 21.987 30.242 1.00 86.06 318 GLU A O 1
ATOM 2531 N N . ASP A 1 319 ? -31.817 23.140 28.361 1.00 63.62 319 ASP A N 1
ATOM 2532 C CA . ASP A 1 319 ? -31.119 24.252 29.022 1.00 63.62 319 ASP A CA 1
ATOM 2533 C C . ASP A 1 319 ? -32.153 25.051 29.830 1.00 63.62 319 ASP A C 1
ATOM 2535 O O . ASP A 1 319 ? -33.143 25.522 29.261 1.00 63.62 319 ASP A O 1
ATOM 2539 N N . GLN A 1 320 ? -31.952 25.176 31.144 1.00 54.22 320 GLN A N 1
ATOM 2540 C CA . GLN A 1 320 ? -32.728 26.097 31.984 1.00 54.22 320 GLN A CA 1
ATOM 2541 C C . GLN A 1 320 ? -32.110 27.491 31.980 1.00 54.22 320 GLN A C 1
ATOM 2543 O O . GLN A 1 320 ? -30.866 27.577 32.079 1.00 54.22 320 GLN A O 1
#

Sequence (320 aa):
MSASANVRNVQVLADLKAALARFKSDTQSSLNAAQQEIQRAQEWLGERERHWQGEVRRREQVAQQAHAALQRCQASGTYDRDGHYYPPNCSAEEAALAQVQRSLSAAQAELRTVQQFSRALQQAAVEFQREAQRLANYLNNDVTKASALLENKISILQAYTAMSAPSVSYTSASDLRVDYSGAAFEQWAIANIFHDKQRIGVPVLLNRHLSQIDEEGLGLLQDRISDNYVDKDGSLWDAKAYDEHSVIDRDQLRDYQLMERAGYVIDAKGNRVRITSVNYLFSSRAAAEKNIDYLRGEATVWYVEWHSDGSGTVRLFEDQ

Radius of gyration: 37.26 Å; chains: 1; bounding box: 88×46×115 Å